Protein AF-A0A9X9F3U2-F1 (afdb_monomer)

Radius of gyration: 20.41 Å; Cα contacts (8 Å, |Δi|>4): 168; chains: 1; bounding box: 50×37×58 Å

Nearest PDB structures (foldseek):
  7c7l-assembly1_B  TM=6.889E-01  e=4.128E-02  uncultured archaeon
  6ltu-assembly1_A  TM=8.705E-01  e=3.151E-01  unidentified
  6ltr-assembly1_A  TM=8.266E-01  e=4.889E-01  unidentified
  6lfb-assembly1_A  TM=4.870E-01  e=1.827E+00  Escherichia coli
  2c2g-assembly1_A  TM=3.666E-01  e=7.214E+00  Arabidopsis thaliana

Mean predicted aligned error: 7.71 Å

Foldseek 3Di:
DDDQDDPPLLVDDPVVLLVSLLVSLVVVLVVCVVVVPQADEEEPDDDDPPPPDDPVVPSVDPPVSVVSSVVSNVVSCVVVNHHYHYDHLQCLLVLLVQPPCVVPVHDSVVSSSVSRVCVSVVHASFDDPVVLVCCVPPQLVVLVVVLVPDDPVCVVVSVVSVVLNVCSVPDDRGHDSSVSVCQVQQWDADPNDTDGDD

Structure (mmCIF, N/CA/C/O backbone):
data_AF-A0A9X9F3U2-F1
#
_entry.id   AF-A0A9X9F3U2-F1
#
loop_
_atom_site.group_PDB
_atom_site.id
_atom_site.type_symbol
_atom_site.label_atom_id
_atom_site.label_alt_id
_atom_site.label_comp_id
_atom_site.label_asym_id
_atom_site.label_entity_id
_atom_site.label_seq_id
_atom_site.pdbx_PDB_ins_code
_atom_site.Cartn_x
_atom_site.Cartn_y
_atom_site.Cartn_z
_atom_site.occupancy
_atom_site.B_iso_or_equiv
_atom_site.auth_seq_id
_atom_site.auth_comp_id
_atom_site.auth_asym_id
_atom_site.auth_atom_id
_atom_site.pdbx_PDB_model_num
ATOM 1 N N . SER A 1 1 ? 4.539 -12.844 -10.261 1.00 83.88 1 SER A N 1
ATOM 2 C CA . SER A 1 1 ? 4.923 -11.429 -10.047 1.00 83.88 1 SER A CA 1
ATOM 3 C C . SER A 1 1 ? 6.433 -11.297 -10.215 1.00 83.88 1 SER A C 1
ATOM 5 O O . SER A 1 1 ? 7.128 -12.303 -10.130 1.00 83.88 1 SER A O 1
ATOM 7 N N . LYS A 1 2 ? 6.962 -10.095 -10.474 1.00 91.31 2 LYS A N 1
ATOM 8 C CA . LYS A 1 2 ? 8.409 -9.816 -10.455 1.00 91.31 2 LYS A CA 1
ATOM 9 C C . LYS A 1 2 ? 8.677 -8.679 -9.476 1.00 91.31 2 LYS A C 1
ATOM 11 O O . LYS A 1 2 ?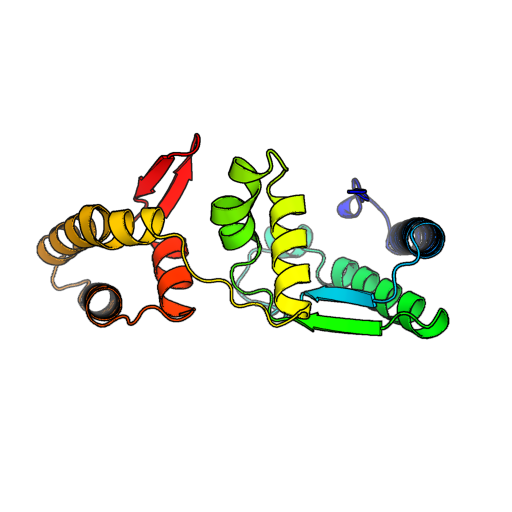 8.008 -7.651 -9.538 1.00 91.31 2 LYS A O 1
ATOM 16 N N . ILE A 1 3 ? 9.641 -8.874 -8.578 1.00 92.31 3 ILE A N 1
ATOM 17 C CA . ILE A 1 3 ? 10.066 -7.863 -7.604 1.00 92.31 3 ILE A CA 1
ATOM 18 C C . ILE A 1 3 ? 11.417 -7.304 -8.046 1.00 92.31 3 ILE A C 1
ATOM 20 O O . ILE A 1 3 ? 12.337 -8.062 -8.355 1.00 92.31 3 ILE A O 1
ATOM 24 N N . PHE A 1 4 ? 11.525 -5.978 -8.064 1.00 91.38 4 PHE A N 1
ATOM 25 C CA . PHE A 1 4 ? 12.762 -5.260 -8.350 1.00 91.38 4 PHE A CA 1
ATOM 26 C C . PHE A 1 4 ? 13.257 -4.614 -7.059 1.00 91.38 4 PHE A C 1
ATOM 28 O O . PHE A 1 4 ? 12.589 -3.744 -6.499 1.00 91.38 4 PHE A O 1
ATOM 35 N N . TYR A 1 5 ? 14.418 -5.049 -6.577 1.00 85.50 5 TYR A N 1
ATOM 36 C CA . TYR A 1 5 ? 15.002 -4.536 -5.344 1.00 85.50 5 TYR A CA 1
ATOM 37 C C . TYR A 1 5 ? 16.004 -3.417 -5.636 1.00 85.50 5 TYR A C 1
ATOM 39 O O . TYR A 1 5 ? 16.893 -3.570 -6.472 1.00 85.50 5 TYR A O 1
ATOM 47 N N . LEU A 1 6 ? 15.905 -2.309 -4.896 1.00 81.62 6 LEU A N 1
ATOM 48 C CA . LEU A 1 6 ? 16.990 -1.334 -4.771 1.00 81.62 6 LEU A CA 1
ATOM 49 C C . LEU A 1 6 ? 17.601 -1.440 -3.378 1.00 81.62 6 LEU A C 1
ATOM 51 O O . LEU A 1 6 ? 17.071 -0.898 -2.409 1.00 81.62 6 LEU A O 1
ATOM 55 N N . HIS A 1 7 ? 18.744 -2.110 -3.286 1.00 74.62 7 HIS A N 1
ATOM 56 C CA . HIS A 1 7 ? 19.497 -2.194 -2.041 1.00 74.62 7 HIS A CA 1
ATOM 57 C C . HIS A 1 7 ? 20.397 -0.968 -1.854 1.00 74.62 7 HIS A C 1
ATOM 59 O O . HIS A 1 7 ? 21.001 -0.467 -2.802 1.00 74.62 7 HIS A O 1
ATOM 65 N N . ASN A 1 8 ? 20.519 -0.511 -0.604 1.00 69.25 8 ASN A N 1
ATOM 66 C CA . ASN A 1 8 ? 21.573 0.400 -0.145 1.00 69.25 8 ASN A CA 1
ATOM 67 C C . ASN A 1 8 ? 21.682 1.743 -0.884 1.00 69.25 8 ASN A C 1
ATOM 69 O O . ASN A 1 8 ? 22.743 2.363 -0.878 1.00 69.25 8 ASN A O 1
ATOM 73 N N . LEU A 1 9 ? 20.584 2.249 -1.457 1.00 73.12 9 LEU A N 1
ATOM 74 C CA . LEU A 1 9 ? 20.545 3.574 -2.089 1.00 73.12 9 LEU A CA 1
ATOM 75 C C . LEU A 1 9 ? 21.144 4.670 -1.198 1.00 73.12 9 LEU A C 1
ATOM 77 O O . LEU A 1 9 ? 21.841 5.549 -1.694 1.00 73.12 9 LEU A O 1
ATOM 81 N N . ASN A 1 10 ? 20.896 4.606 0.109 1.00 68.50 10 ASN A N 1
ATOM 82 C CA . ASN A 1 10 ? 21.320 5.627 1.065 1.00 68.50 10 ASN A CA 1
ATOM 83 C C . ASN A 1 10 ? 22.844 5.672 1.265 1.00 68.50 10 ASN A C 1
ATOM 85 O O . ASN A 1 10 ? 23.377 6.714 1.631 1.00 68.50 10 ASN A O 1
ATOM 89 N N . ALA A 1 11 ? 23.545 4.569 0.987 1.00 77.69 11 ALA A N 1
ATOM 90 C CA . ALA A 1 11 ? 24.996 4.473 1.122 1.00 77.69 11 ALA A CA 1
ATOM 91 C C . ALA A 1 11 ? 25.752 5.007 -0.109 1.00 77.69 11 ALA A C 1
ATOM 93 O O . ALA A 1 11 ? 26.976 5.121 -0.086 1.00 77.69 11 ALA A O 1
ATOM 94 N N . PHE A 1 12 ? 25.048 5.318 -1.203 1.00 81.12 12 PHE A N 1
ATOM 95 C CA . PHE A 1 12 ? 25.668 5.694 -2.471 1.00 81.12 12 PHE A CA 1
ATOM 96 C C . PHE A 1 12 ? 25.611 7.199 -2.749 1.00 81.12 12 PHE A C 1
ATOM 98 O O . PHE A 1 12 ? 24.652 7.898 -2.410 1.00 81.12 12 PHE A O 1
ATOM 105 N N . SER A 1 13 ? 26.634 7.692 -3.456 1.00 83.94 13 SER A N 1
ATOM 106 C CA . SER A 1 13 ? 26.680 9.068 -3.953 1.00 83.94 13 SER A CA 1
ATOM 107 C C . SER A 1 13 ? 25.511 9.367 -4.900 1.00 83.94 13 SER A C 1
ATOM 109 O O . SER A 1 13 ? 24.911 8.471 -5.498 1.00 83.94 13 SER A O 1
ATOM 111 N N . THR A 1 14 ? 25.174 10.645 -5.078 1.00 82.25 14 THR A N 1
ATOM 112 C CA . THR A 1 14 ? 24.056 11.064 -5.943 1.00 82.25 14 THR A CA 1
ATOM 113 C C . THR A 1 14 ? 24.180 10.553 -7.379 1.00 82.25 14 THR A C 1
ATOM 115 O O . THR A 1 14 ? 23.178 10.101 -7.934 1.00 82.25 14 THR A O 1
ATOM 118 N N . ASN A 1 15 ? 25.389 10.556 -7.947 1.00 85.81 15 ASN A N 1
ATOM 119 C CA . ASN A 1 15 ? 25.633 10.048 -9.299 1.00 85.81 15 ASN A CA 1
ATOM 120 C C . ASN A 1 15 ? 25.439 8.530 -9.356 1.00 85.81 15 ASN A C 1
ATOM 122 O O . ASN A 1 15 ? 24.680 8.044 -10.189 1.00 85.81 15 ASN A O 1
ATOM 126 N N . LYS A 1 16 ? 26.014 7.787 -8.399 1.00 87.62 16 LYS A N 1
ATOM 127 C CA . LYS A 1 16 ? 25.855 6.328 -8.328 1.00 87.62 16 LYS A CA 1
ATOM 128 C C . LYS A 1 16 ? 24.391 5.918 -8.134 1.00 87.62 16 LYS A C 1
ATOM 130 O O . LYS A 1 16 ? 23.927 4.993 -8.793 1.00 87.62 16 LYS A O 1
ATOM 135 N N . ARG A 1 17 ? 23.627 6.648 -7.311 1.00 87.19 17 ARG A N 1
ATOM 136 C CA . ARG A 1 17 ? 22.172 6.455 -7.172 1.00 87.19 17 ARG A CA 1
ATOM 137 C C . ARG A 1 17 ? 21.430 6.651 -8.493 1.00 87.19 17 ARG A C 1
ATOM 139 O O . ARG A 1 17 ? 20.562 5.849 -8.814 1.00 87.19 17 ARG A O 1
ATOM 146 N N . ALA A 1 18 ? 21.751 7.704 -9.246 1.00 87.94 18 ALA A N 1
ATOM 147 C CA . ALA A 1 18 ? 21.114 7.969 -10.535 1.00 87.94 18 ALA A CA 1
ATOM 148 C C . ALA A 1 18 ? 21.391 6.844 -11.545 1.00 87.94 18 ALA A C 1
ATOM 150 O O . ALA A 1 18 ? 20.461 6.392 -12.210 1.00 87.94 18 ALA A O 1
ATOM 151 N N . THR A 1 19 ? 22.627 6.340 -11.592 1.00 91.00 19 THR A N 1
ATOM 152 C CA . THR A 1 19 ? 22.999 5.188 -12.426 1.00 91.00 19 THR A CA 1
ATOM 153 C C . THR A 1 19 ? 22.206 3.937 -12.051 1.00 91.00 19 THR A C 1
ATOM 155 O O . THR A 1 19 ? 21.606 3.318 -12.926 1.00 91.00 19 THR A O 1
ATOM 158 N N . ILE A 1 20 ? 22.131 3.600 -10.758 1.00 91.06 20 ILE A N 1
ATOM 159 C CA . ILE A 1 20 ? 21.374 2.433 -10.268 1.00 91.06 20 ILE A CA 1
ATOM 160 C C . ILE A 1 20 ? 19.884 2.558 -10.612 1.00 91.06 20 ILE A C 1
ATOM 162 O O . ILE A 1 20 ? 19.273 1.600 -11.081 1.00 91.06 20 ILE A O 1
ATOM 166 N N . ILE A 1 21 ? 19.295 3.745 -10.424 1.00 91.31 21 ILE A N 1
ATOM 167 C CA . ILE A 1 21 ? 17.901 4.004 -10.812 1.00 91.31 21 ILE A CA 1
ATOM 168 C C . ILE A 1 21 ? 17.716 3.774 -12.314 1.00 91.31 21 ILE A C 1
ATOM 170 O O . ILE A 1 21 ? 16.768 3.099 -12.702 1.00 91.31 21 ILE A O 1
ATOM 174 N N . GLY A 1 22 ? 18.615 4.293 -13.155 1.00 92.81 22 GLY A N 1
ATOM 175 C CA . GLY A 1 22 ? 18.556 4.095 -14.605 1.00 92.81 22 GLY A CA 1
ATOM 176 C C . GLY A 1 22 ? 18.607 2.617 -15.002 1.00 92.81 22 GLY A C 1
ATOM 177 O O . GLY A 1 22 ? 17.785 2.170 -15.799 1.00 92.81 22 GLY A O 1
ATOM 178 N N . GLN A 1 23 ? 19.510 1.847 -14.391 1.00 93.75 23 GLN A N 1
ATOM 179 C CA . GLN A 1 23 ? 19.632 0.403 -14.618 1.00 93.75 23 GLN A CA 1
ATOM 180 C C . GLN A 1 23 ? 18.352 -0.347 -14.237 1.00 93.75 23 GLN A C 1
ATOM 182 O O . GLN A 1 23 ? 17.853 -1.149 -15.022 1.00 93.75 23 GLN A O 1
ATOM 187 N N . ILE A 1 24 ? 17.778 -0.057 -13.068 1.00 94.50 24 ILE A N 1
ATOM 188 C CA . ILE A 1 24 ? 16.539 -0.709 -12.625 1.00 94.50 24 ILE A CA 1
ATOM 189 C C . ILE A 1 24 ? 15.357 -0.316 -13.512 1.00 94.50 24 ILE A C 1
ATOM 191 O O . ILE A 1 24 ? 14.559 -1.173 -13.877 1.00 94.50 24 ILE A O 1
ATOM 195 N N . VAL A 1 25 ? 15.247 0.953 -13.907 1.00 95.69 25 VAL A N 1
ATOM 196 C CA . VAL A 1 25 ? 14.196 1.402 -14.832 1.00 95.69 25 VAL A CA 1
ATOM 197 C C . VAL A 1 25 ? 14.295 0.668 -16.169 1.00 95.69 25 VAL A C 1
ATOM 199 O O . VAL A 1 25 ? 13.265 0.298 -16.731 1.00 95.69 25 VAL A O 1
ATOM 202 N N . GLN A 1 26 ? 15.510 0.402 -16.654 1.00 95.94 26 GLN A N 1
ATOM 203 C CA . GLN A 1 26 ? 15.715 -0.394 -17.860 1.00 95.94 26 GLN A CA 1
ATOM 204 C C . GLN A 1 26 ? 15.293 -1.858 -17.665 1.00 95.94 26 GLN A C 1
ATOM 206 O O . GLN A 1 26 ? 14.604 -2.400 -18.523 1.00 95.94 26 GLN A O 1
ATOM 211 N N . GLN A 1 27 ? 15.633 -2.480 -16.531 1.00 96.50 27 GLN A N 1
ATOM 212 C CA . GLN A 1 27 ? 15.183 -3.844 -16.213 1.00 96.50 27 GLN A CA 1
ATOM 213 C C . GLN A 1 27 ? 13.654 -3.938 -16.125 1.00 96.50 27 GLN A C 1
ATOM 215 O O . GLN A 1 27 ? 13.060 -4.874 -16.655 1.00 96.50 27 GLN A O 1
ATOM 220 N N . ILE A 1 28 ? 13.015 -2.947 -15.494 1.00 96.62 28 ILE A N 1
ATOM 221 C CA . ILE A 1 28 ? 11.555 -2.844 -15.416 1.00 96.62 28 ILE A CA 1
ATOM 222 C C . ILE A 1 28 ? 10.971 -2.725 -16.823 1.00 96.62 28 ILE A C 1
ATOM 224 O O . ILE A 1 28 ? 10.074 -3.489 -17.160 1.00 96.62 28 ILE A O 1
ATOM 228 N N . LYS A 1 29 ? 11.495 -1.822 -17.663 1.00 97.06 29 LYS A N 1
ATOM 229 C CA . LYS A 1 29 ? 11.051 -1.663 -19.056 1.00 97.06 29 LYS A CA 1
ATOM 230 C C . LYS A 1 29 ? 11.081 -2.996 -19.805 1.00 97.06 29 LYS A C 1
ATOM 232 O O . LYS A 1 29 ? 10.081 -3.354 -20.417 1.00 97.06 29 LYS A O 1
ATOM 237 N N . THR A 1 30 ? 12.214 -3.698 -19.772 1.00 97.81 30 THR A N 1
ATOM 238 C CA . THR A 1 30 ? 12.383 -4.977 -20.475 1.00 97.81 30 THR A CA 1
ATOM 239 C C . THR A 1 30 ? 11.316 -5.976 -20.042 1.00 97.81 30 THR A C 1
ATOM 241 O O . THR A 1 30 ? 10.575 -6.477 -20.881 1.00 97.81 30 THR A O 1
ATOM 244 N N . TRP A 1 31 ? 11.149 -6.162 -18.731 1.00 97.75 31 TRP A N 1
ATOM 245 C CA . TRP A 1 31 ? 10.155 -7.090 -18.200 1.00 97.75 31 TRP A CA 1
ATOM 246 C C . TRP A 1 31 ? 8.717 -6.710 -18.591 1.00 97.75 31 TRP A C 1
ATOM 248 O O . TRP A 1 31 ? 7.915 -7.579 -18.919 1.00 97.75 31 TRP A O 1
ATOM 258 N N . LEU A 1 32 ? 8.378 -5.416 -18.588 1.00 96.75 32 LEU A N 1
ATOM 259 C CA . LEU A 1 32 ? 7.047 -4.944 -18.988 1.00 96.75 32 LEU A CA 1
ATOM 260 C C . LEU A 1 32 ? 6.740 -5.242 -20.460 1.00 96.75 32 LEU A C 1
ATOM 262 O O . LEU A 1 32 ? 5.623 -5.656 -20.766 1.00 96.75 32 LEU A O 1
ATOM 266 N N . LEU A 1 33 ? 7.716 -5.048 -21.353 1.00 96.81 33 LEU A N 1
ATOM 267 C CA . LEU A 1 33 ? 7.567 -5.344 -22.780 1.00 96.81 33 LEU A CA 1
ATOM 268 C C . LEU A 1 33 ? 7.419 -6.848 -23.027 1.00 96.81 33 LEU A C 1
ATOM 270 O O . LEU A 1 33 ? 6.501 -7.257 -23.728 1.00 96.81 33 LEU A O 1
ATOM 274 N N . GLU A 1 34 ? 8.262 -7.669 -22.397 1.00 97.50 34 GLU A N 1
ATOM 275 C CA . GLU A 1 34 ? 8.202 -9.137 -22.499 1.00 97.50 34 GLU A CA 1
ATOM 276 C C . GLU A 1 34 ? 6.852 -9.709 -22.042 1.00 97.50 34 GLU A C 1
ATOM 278 O O . GLU A 1 34 ? 6.409 -10.741 -22.538 1.00 97.50 34 GLU A O 1
ATOM 283 N N . ASN A 1 35 ? 6.182 -9.032 -21.106 1.00 96.94 35 ASN A N 1
ATOM 284 C CA . ASN A 1 35 ? 4.894 -9.451 -20.552 1.00 96.94 35 ASN A CA 1
ATOM 285 C C . ASN A 1 35 ? 3.695 -8.716 -21.177 1.00 96.94 35 ASN A C 1
ATOM 287 O O . ASN A 1 35 ? 2.591 -8.808 -2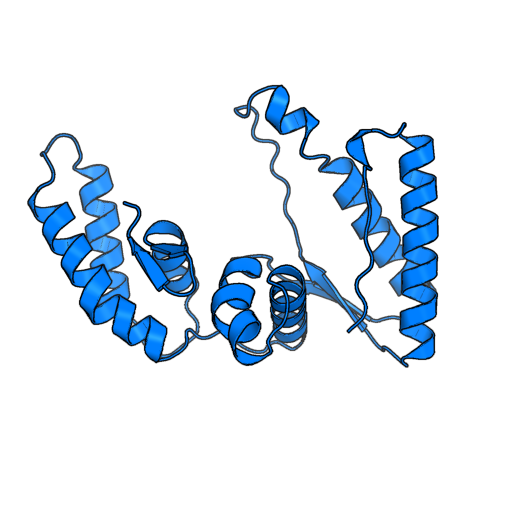0.641 1.00 96.94 35 ASN A O 1
ATOM 291 N N . ASN A 1 36 ? 3.886 -7.987 -22.284 1.00 96.19 36 ASN A N 1
ATOM 292 C CA . ASN A 1 36 ? 2.830 -7.250 -22.993 1.00 96.19 36 ASN A CA 1
ATOM 293 C C . ASN A 1 36 ? 2.009 -6.317 -22.082 1.00 96.19 36 ASN A C 1
ATOM 295 O O . ASN A 1 36 ? 0.787 -6.204 -22.201 1.00 96.19 36 ASN A O 1
ATOM 299 N N . VAL A 1 37 ? 2.668 -5.650 -21.132 1.00 95.94 37 VAL A N 1
ATOM 300 C CA . VAL A 1 37 ? 1.983 -4.752 -20.197 1.00 95.94 37 VAL A CA 1
ATOM 301 C C . VAL A 1 37 ? 1.595 -3.455 -20.908 1.00 95.94 37 VAL A C 1
ATOM 303 O O . VAL A 1 37 ? 2.454 -2.743 -21.409 1.00 95.94 37 VAL A O 1
ATOM 306 N N . GLY A 1 38 ? 0.306 -3.101 -20.908 1.00 93.31 38 GLY A N 1
ATOM 307 C CA . GLY A 1 38 ? -0.187 -1.863 -21.536 1.00 93.31 38 GLY A CA 1
ATOM 308 C C . GLY A 1 38 ? -0.150 -0.616 -20.641 1.00 93.31 38 GLY A C 1
ATOM 309 O O . GLY A 1 38 ? -0.234 0.512 -21.133 1.00 93.31 38 GLY A O 1
ATOM 310 N N . GLY A 1 39 ? -0.020 -0.779 -19.320 1.00 95.12 39 GLY A N 1
ATOM 311 C CA . GLY A 1 39 ? -0.073 0.351 -18.396 1.00 95.12 39 GLY A CA 1
ATOM 312 C C . GLY A 1 39 ? 0.541 0.102 -17.023 1.00 95.12 39 GLY A C 1
ATOM 313 O O . GLY A 1 39 ? 0.644 -1.027 -16.552 1.00 95.12 39 GLY A O 1
ATOM 314 N N . ILE A 1 40 ? 0.944 1.195 -16.378 1.00 95.94 40 ILE A N 1
ATOM 315 C CA . ILE A 1 40 ? 1.582 1.226 -15.065 1.00 95.94 40 ILE A CA 1
ATOM 316 C C . ILE A 1 40 ? 0.757 2.104 -14.129 1.00 95.94 40 ILE A C 1
ATOM 318 O O . ILE A 1 40 ? 0.401 3.238 -14.458 1.00 95.94 40 ILE A O 1
ATOM 322 N N . VAL A 1 41 ? 0.502 1.586 -12.931 1.00 96.00 41 VAL A N 1
ATOM 323 C CA . VAL A 1 41 ? -0.149 2.331 -11.854 1.00 96.00 41 VAL A CA 1
ATOM 324 C C . VAL A 1 41 ? 0.880 2.653 -10.782 1.00 96.00 41 VAL A C 1
ATOM 326 O O . VAL A 1 41 ? 1.612 1.774 -10.329 1.00 96.00 41 VAL A O 1
ATOM 329 N N . LEU A 1 42 ? 0.940 3.918 -10.384 1.00 93.38 42 LEU A N 1
ATOM 330 C CA . LEU A 1 42 ? 1.908 4.437 -9.425 1.00 93.38 42 LEU A CA 1
ATOM 331 C C . LEU A 1 42 ? 1.182 5.127 -8.270 1.00 93.38 42 LEU A C 1
ATOM 333 O O . LEU A 1 42 ? 0.120 5.719 -8.447 1.00 93.38 42 LEU A O 1
ATOM 337 N N . GLU A 1 43 ? 1.761 5.093 -7.077 1.00 89.38 43 GLU A N 1
ATOM 338 C CA . GLU A 1 43 ? 1.254 5.888 -5.960 1.00 89.38 43 GLU A CA 1
ATOM 339 C C . GLU A 1 43 ? 1.606 7.370 -6.113 1.00 89.38 43 GLU A C 1
ATOM 341 O O . GLU A 1 43 ? 2.764 7.723 -6.352 1.00 89.38 43 GLU A O 1
ATOM 346 N N . ASP A 1 44 ? 0.622 8.240 -5.884 1.00 86.50 44 ASP A N 1
ATOM 347 C CA . ASP A 1 44 ? 0.820 9.679 -5.702 1.00 86.50 44 ASP A CA 1
ATOM 348 C C . ASP A 1 44 ? 1.297 9.970 -4.272 1.00 86.50 44 ASP A C 1
ATOM 350 O O . ASP A 1 44 ? 0.548 10.434 -3.406 1.00 86.50 44 ASP A O 1
ATOM 354 N N . LEU A 1 45 ? 2.552 9.625 -3.983 1.00 76.12 45 LEU A N 1
ATOM 355 C CA . LEU A 1 45 ? 3.155 9.953 -2.696 1.00 76.12 45 LEU A CA 1
ATOM 356 C C . LEU A 1 45 ? 3.444 11.457 -2.623 1.00 76.12 45 LEU A C 1
ATOM 358 O O . LEU A 1 45 ? 4.412 11.966 -3.190 1.00 76.12 45 LEU A O 1
ATOM 362 N N . LYS A 1 46 ? 2.609 12.168 -1.860 1.00 67.31 46 LYS A N 1
ATOM 363 C CA . LYS A 1 46 ? 2.851 13.558 -1.467 1.00 67.31 46 LYS A CA 1
ATOM 364 C C . LYS A 1 46 ? 3.816 13.580 -0.289 1.00 67.31 46 LYS A C 1
ATOM 366 O O . LYS A 1 46 ? 3.432 13.329 0.850 1.00 67.31 46 LYS A O 1
ATOM 371 N N . PHE A 1 47 ? 5.080 13.870 -0.565 1.00 57.44 47 PHE A N 1
ATOM 372 C CA . PHE A 1 47 ? 6.085 14.047 0.477 1.00 57.44 47 PHE A CA 1
ATOM 373 C C . PHE A 1 47 ? 5.978 15.465 1.043 1.00 57.44 47 PHE A C 1
ATOM 375 O O . PHE A 1 47 ? 6.366 16.426 0.381 1.00 57.44 47 PHE A O 1
ATOM 382 N N . GLN A 1 48 ? 5.408 15.607 2.241 1.00 48.78 48 GLN A N 1
ATOM 383 C CA . GLN A 1 48 ? 5.489 16.857 2.995 1.00 48.78 48 GLN A CA 1
ATOM 384 C C . GLN A 1 48 ? 6.855 16.932 3.686 1.00 48.78 48 GLN A C 1
ATOM 386 O O . GLN A 1 48 ? 7.263 15.994 4.371 1.00 48.78 48 GLN A O 1
ATOM 391 N N . GLN A 1 49 ? 7.558 18.054 3.522 1.00 45.12 49 GLN A N 1
ATOM 392 C CA . GLN A 1 49 ? 8.645 18.430 4.422 1.00 45.12 49 GLN A CA 1
ATOM 393 C C . GLN A 1 49 ? 8.016 18.804 5.765 1.00 45.12 49 GLN A C 1
ATOM 395 O O . GLN A 1 49 ? 7.542 19.920 5.951 1.00 45.12 49 GLN A O 1
ATOM 400 N N . SER A 1 50 ? 7.962 17.864 6.704 1.00 46.12 50 SER A N 1
ATOM 401 C CA . SER A 1 50 ? 7.757 18.222 8.102 1.00 46.12 50 SER A CA 1
ATOM 402 C C . SER A 1 50 ? 9.050 18.857 8.604 1.00 46.12 50 SER A C 1
ATOM 404 O O . SER A 1 50 ? 10.067 18.177 8.738 1.00 46.12 50 SER A O 1
ATOM 406 N N . HIS A 1 51 ? 9.019 20.160 8.876 1.00 47.12 51 HIS A N 1
ATOM 407 C CA . HIS A 1 51 ? 10.132 20.861 9.522 1.00 47.12 51 HIS A CA 1
ATOM 408 C C . HIS A 1 51 ? 10.408 20.347 10.956 1.00 47.12 51 HIS A C 1
ATOM 410 O O . HIS A 1 51 ? 11.481 20.614 11.484 1.00 47.12 51 HIS A O 1
ATOM 416 N N . ASP A 1 52 ? 9.497 19.538 11.519 1.00 46.53 52 ASP A N 1
ATOM 417 C CA . ASP A 1 52 ? 9.521 18.990 12.888 1.00 46.53 52 ASP A CA 1
ATOM 418 C C . ASP A 1 52 ? 10.059 17.554 13.033 1.00 46.53 52 ASP A C 1
ATOM 420 O O . ASP A 1 52 ? 9.930 16.941 14.090 1.00 46.53 52 ASP A O 1
ATOM 424 N N . THR A 1 53 ? 10.655 16.963 11.997 1.00 44.31 53 THR A N 1
ATOM 425 C CA . THR A 1 53 ? 11.270 15.630 12.138 1.00 44.31 53 THR A CA 1
ATOM 426 C C . THR A 1 53 ? 12.776 15.729 12.334 1.00 44.31 53 THR A C 1
ATOM 428 O O . THR A 1 53 ? 13.461 16.349 11.520 1.00 44.31 53 THR A O 1
ATOM 431 N N . ASP A 1 54 ? 13.280 15.064 13.380 1.00 50.16 54 ASP A N 1
ATOM 432 C CA . ASP A 1 54 ? 14.697 14.939 13.733 1.00 50.16 54 ASP A CA 1
ATOM 433 C C . ASP A 1 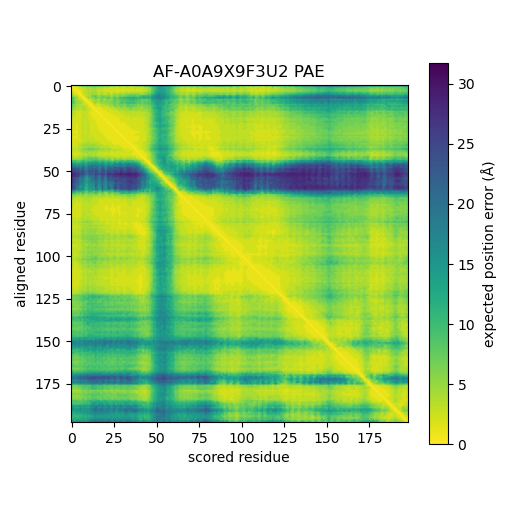54 ? 15.619 14.801 12.512 1.00 50.16 54 ASP A C 1
ATOM 435 O O . ASP A 1 54 ? 15.326 14.062 11.563 1.00 50.16 54 ASP A O 1
ATOM 439 N N . LYS A 1 55 ? 16.800 15.440 12.566 1.00 51.78 55 LYS A N 1
ATOM 440 C CA . LYS A 1 55 ? 17.860 15.385 11.530 1.00 51.78 55 LYS A CA 1
ATOM 441 C C . LYS A 1 55 ? 18.172 13.958 11.037 1.00 51.78 55 LYS A C 1
ATOM 443 O O . LYS A 1 55 ? 18.629 13.789 9.907 1.00 51.78 55 LYS A O 1
ATOM 448 N N . TYR A 1 56 ? 17.913 12.938 11.858 1.00 45.81 56 TYR A N 1
ATOM 449 C CA . TYR A 1 56 ? 18.077 11.518 11.539 1.00 45.81 56 TYR A CA 1
ATOM 450 C C . TYR A 1 56 ? 16.992 10.972 10.585 1.00 45.81 56 TYR A C 1
ATOM 452 O O . TYR A 1 56 ? 17.301 10.244 9.640 1.00 45.81 56 TYR A O 1
ATOM 460 N N . SER A 1 57 ? 15.733 11.384 10.757 1.00 44.31 57 SER A N 1
ATOM 461 C CA . SER A 1 57 ? 14.600 10.966 9.915 1.00 44.31 57 SER A CA 1
ATOM 462 C C . SER A 1 57 ? 14.701 11.549 8.496 1.00 44.31 57 SER A C 1
ATOM 464 O O . SER A 1 57 ? 14.513 10.839 7.504 1.00 44.31 57 SER A O 1
ATOM 466 N N . ASN A 1 58 ? 15.159 12.802 8.378 1.00 46.69 58 ASN A N 1
ATOM 467 C CA . ASN A 1 58 ? 15.449 13.445 7.087 1.00 46.69 58 ASN A CA 1
ATOM 468 C C . ASN A 1 58 ? 16.616 12.794 6.319 1.00 46.69 58 ASN A C 1
ATOM 470 O O . ASN A 1 58 ? 16.663 12.864 5.089 1.00 46.69 58 ASN A O 1
ATOM 474 N N . ARG A 1 59 ? 17.555 12.140 7.018 1.00 48.75 59 ARG A N 1
ATOM 475 C CA . ARG A 1 59 ? 18.678 11.420 6.391 1.00 48.75 59 ARG A CA 1
ATOM 476 C C . ARG A 1 59 ? 18.263 10.062 5.824 1.00 48.75 59 ARG A C 1
ATOM 478 O O . ARG A 1 59 ? 18.781 9.676 4.780 1.00 48.75 59 ARG A O 1
ATOM 485 N N . ASN A 1 60 ? 17.313 9.380 6.467 1.00 47.50 60 ASN A N 1
ATOM 486 C CA . ASN A 1 60 ? 16.886 8.028 6.088 1.00 47.50 60 ASN A CA 1
ATOM 487 C C . ASN A 1 60 ? 15.741 7.996 5.066 1.00 47.50 60 ASN A C 1
ATOM 489 O O . ASN A 1 60 ? 15.594 7.000 4.354 1.00 47.50 60 ASN A O 1
ATOM 493 N N . PHE A 1 61 ? 14.972 9.080 4.931 1.00 51.34 61 PHE A N 1
ATOM 494 C CA . PHE A 1 61 ? 13.891 9.185 3.954 1.00 51.34 61 PHE A CA 1
ATOM 495 C C . PHE A 1 61 ? 14.308 10.076 2.778 1.00 51.34 61 PHE A C 1
ATOM 497 O O . PHE A 1 61 ? 14.059 11.281 2.747 1.00 51.34 61 PHE A O 1
ATOM 504 N N . HIS A 1 62 ? 14.970 9.500 1.773 1.00 60.25 62 HIS A N 1
ATOM 505 C CA . HIS A 1 62 ? 15.338 10.235 0.563 1.00 60.25 62 HIS A CA 1
ATOM 506 C C . HIS A 1 62 ? 14.118 10.480 -0.339 1.00 60.25 62 HIS A C 1
ATOM 508 O O . HIS A 1 62 ? 13.988 9.884 -1.411 1.00 60.25 62 HIS A O 1
ATOM 514 N N . GLN A 1 63 ? 13.257 11.415 0.067 1.00 62.09 63 GLN A N 1
ATOM 515 C CA . GLN A 1 63 ? 12.128 11.930 -0.721 1.00 62.09 63 GLN A CA 1
ATOM 516 C C . GLN A 1 63 ? 12.570 12.277 -2.154 1.00 62.09 63 GLN A C 1
ATOM 518 O O . GLN A 1 63 ? 11.889 11.978 -3.133 1.00 62.09 63 GLN A O 1
ATOM 523 N N . PHE A 1 64 ? 13.780 12.827 -2.285 1.00 68.00 64 PHE A N 1
ATOM 524 C CA . PHE A 1 64 ? 14.408 13.138 -3.565 1.00 68.00 64 PHE A CA 1
ATOM 525 C C . PHE A 1 64 ? 14.717 11.903 -4.425 1.00 68.00 64 PHE A C 1
ATOM 527 O O . PHE A 1 64 ? 14.485 11.926 -5.632 1.00 68.00 64 PHE A O 1
ATOM 534 N N . THR A 1 65 ? 15.222 10.820 -3.831 1.00 75.50 65 THR A N 1
ATOM 535 C CA . THR A 1 65 ? 15.564 9.583 -4.553 1.00 75.50 65 THR A CA 1
ATOM 536 C C . THR A 1 65 ? 14.305 8.862 -5.019 1.00 75.50 65 THR A C 1
ATOM 538 O O . THR A 1 65 ? 14.244 8.450 -6.176 1.00 75.50 65 THR A O 1
ATOM 541 N N . TYR A 1 66 ? 13.270 8.788 -4.175 1.00 77.81 66 TYR A N 1
ATOM 542 C CA . TYR A 1 66 ? 11.979 8.231 -4.582 1.00 77.81 66 TYR A CA 1
ATOM 543 C C . TYR A 1 66 ? 11.345 9.060 -5.704 1.00 77.81 66 TYR A C 1
ATOM 545 O O . TYR A 1 66 ? 10.960 8.513 -6.733 1.00 77.81 66 TYR A O 1
ATOM 553 N N . LYS A 1 67 ? 11.314 10.393 -5.566 1.00 82.62 67 LYS A N 1
ATO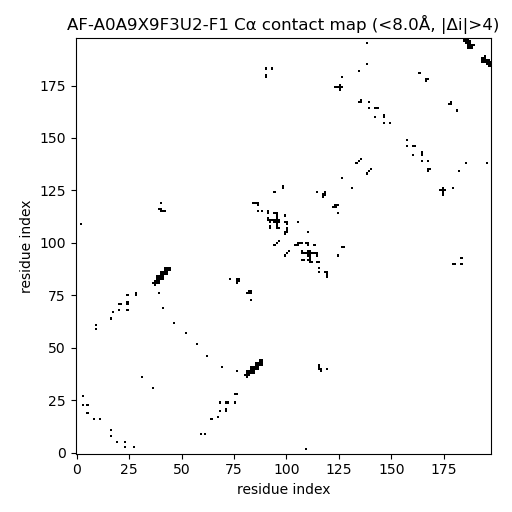M 554 C CA . LYS A 1 67 ? 10.808 11.290 -6.616 1.00 82.62 67 LYS A CA 1
ATOM 555 C C . LYS A 1 67 ? 11.583 11.124 -7.926 1.00 82.62 67 LYS A C 1
ATOM 557 O O . LYS A 1 67 ? 10.981 11.095 -8.994 1.00 82.62 67 LYS A O 1
ATOM 562 N N . LYS A 1 68 ? 12.910 10.972 -7.863 1.00 85.44 68 LYS A N 1
ATOM 563 C CA . LYS A 1 68 ? 13.747 10.676 -9.037 1.00 85.44 68 LYS A CA 1
ATOM 564 C C . LYS A 1 68 ? 13.392 9.342 -9.683 1.00 85.44 68 LYS A C 1
ATOM 566 O O . LYS A 1 68 ? 13.285 9.293 -10.906 1.00 85.44 68 LYS A O 1
ATOM 571 N N . MET A 1 69 ? 13.205 8.289 -8.892 1.00 87.81 69 MET A N 1
ATOM 572 C CA . MET A 1 69 ? 12.791 6.977 -9.391 1.00 87.81 69 MET A CA 1
ATOM 573 C C . MET A 1 69 ? 11.419 7.058 -10.063 1.00 87.81 69 MET A C 1
ATOM 575 O O . MET A 1 69 ? 11.288 6.653 -11.214 1.00 87.81 69 MET A O 1
ATOM 579 N N . LEU A 1 70 ? 10.438 7.670 -9.397 1.00 89.56 70 LEU A N 1
ATOM 580 C CA . LEU A 1 70 ? 9.088 7.861 -9.922 1.00 89.56 70 LEU A CA 1
ATOM 581 C C . LEU A 1 70 ? 9.101 8.644 -11.242 1.00 89.56 70 LEU A C 1
ATOM 583 O O . LEU A 1 70 ? 8.546 8.192 -12.237 1.00 89.56 70 LEU A O 1
ATOM 587 N N . ASN A 1 71 ? 9.813 9.771 -11.289 1.00 91.38 71 ASN A N 1
ATOM 588 C CA . ASN A 1 71 ? 9.963 10.564 -12.509 1.00 91.38 71 ASN A CA 1
ATOM 589 C C . ASN A 1 71 ? 10.654 9.779 -13.631 1.00 91.38 71 ASN A C 1
ATOM 591 O O . ASN A 1 71 ? 10.299 9.935 -14.797 1.00 91.38 71 ASN A O 1
ATOM 595 N N . SER A 1 72 ? 11.648 8.953 -13.297 1.00 93.69 72 SER A N 1
ATOM 596 C CA . SER A 1 72 ? 12.356 8.126 -14.280 1.00 93.69 72 SER A CA 1
ATOM 597 C C . SER A 1 72 ? 11.447 7.040 -14.850 1.00 93.69 72 SER A C 1
ATOM 599 O O . SER A 1 72 ? 11.458 6.833 -16.061 1.00 93.69 72 SER A O 1
ATOM 601 N N . LEU A 1 73 ? 10.616 6.418 -14.005 1.00 94.62 73 LEU A N 1
ATOM 602 C CA . LEU A 1 73 ? 9.588 5.468 -14.423 1.00 94.62 73 LEU A CA 1
ATOM 603 C C . LEU A 1 73 ? 8.560 6.138 -15.329 1.00 94.62 73 LEU A C 1
ATOM 605 O O . LEU A 1 73 ? 8.395 5.679 -16.446 1.00 94.62 73 LEU A O 1
ATOM 609 N N . ILE A 1 74 ? 7.962 7.262 -14.922 1.00 94.62 74 ILE A N 1
ATOM 610 C CA . ILE A 1 74 ? 6.973 7.991 -15.739 1.00 94.62 74 ILE A CA 1
ATOM 611 C C . ILE A 1 74 ? 7.561 8.361 -17.107 1.00 94.62 74 ILE A C 1
ATOM 613 O O . ILE A 1 74 ? 6.950 8.109 -18.141 1.00 94.62 74 ILE A O 1
ATOM 617 N N . ARG A 1 75 ? 8.776 8.922 -17.141 1.00 96.00 75 ARG A N 1
ATOM 618 C CA . ARG A 1 75 ? 9.446 9.279 -18.401 1.00 96.00 75 ARG A CA 1
ATOM 619 C C . ARG A 1 75 ? 9.717 8.059 -19.277 1.00 96.00 75 ARG A C 1
ATOM 621 O O . ARG A 1 75 ? 9.568 8.145 -20.491 1.00 96.00 75 ARG A O 1
ATOM 628 N N . MET A 1 76 ? 10.153 6.949 -18.681 1.00 96.94 76 MET A N 1
ATOM 629 C CA . MET A 1 76 ? 10.336 5.689 -19.397 1.00 96.94 76 MET A CA 1
ATOM 630 C C . MET A 1 76 ? 8.998 5.194 -19.949 1.00 96.94 76 MET A C 1
ATOM 632 O O . MET A 1 76 ? 8.929 4.895 -21.136 1.00 96.94 76 MET A O 1
ATOM 636 N N . SER A 1 77 ? 7.939 5.198 -19.143 1.00 96.44 77 SER A N 1
ATOM 637 C CA . SER A 1 77 ? 6.606 4.757 -19.538 1.00 96.44 77 SER A CA 1
ATOM 638 C C . SER A 1 77 ? 6.095 5.507 -20.764 1.00 96.44 77 SER A C 1
ATOM 640 O O . SER A 1 77 ? 5.801 4.895 -21.787 1.00 96.44 77 SER A O 1
ATOM 642 N N . LEU A 1 78 ? 6.089 6.842 -20.688 1.00 95.38 78 LEU A N 1
ATOM 643 C CA . LEU A 1 78 ? 5.579 7.707 -21.753 1.00 95.38 78 LEU A CA 1
ATOM 644 C C . LEU A 1 78 ? 6.369 7.546 -23.058 1.00 95.38 78 LEU A C 1
ATOM 646 O O . LEU A 1 78 ? 5.777 7.488 -24.129 1.00 95.38 78 LEU A O 1
ATOM 650 N N . ARG A 1 79 ? 7.702 7.409 -22.985 1.00 96.69 79 ARG A N 1
ATOM 651 C CA . ARG A 1 79 ? 8.545 7.199 -24.177 1.00 96.69 79 ARG A CA 1
ATOM 652 C C . ARG A 1 79 ? 8.323 5.860 -24.878 1.00 96.69 79 ARG A C 1
ATOM 654 O O . ARG A 1 79 ? 8.737 5.720 -26.020 1.00 96.69 79 ARG A O 1
ATOM 661 N N . ASN A 1 80 ? 7.756 4.872 -24.190 1.00 96.75 80 ASN A N 1
ATOM 662 C CA . ASN A 1 80 ? 7.557 3.525 -24.727 1.00 96.75 80 ASN A CA 1
ATOM 663 C C . ASN A 1 80 ? 6.063 3.186 -24.886 1.00 96.75 80 ASN A C 1
ATOM 665 O O . ASN A 1 80 ? 5.725 2.019 -25.033 1.00 96.75 80 ASN A O 1
ATOM 669 N N . GLY A 1 81 ? 5.174 4.187 -24.847 1.00 95.75 81 GLY A N 1
ATOM 670 C CA . GLY A 1 81 ? 3.742 4.009 -25.115 1.00 95.75 81 GLY A CA 1
ATOM 671 C C . GLY A 1 81 ? 2.935 3.378 -23.977 1.00 95.75 81 GLY A C 1
ATOM 672 O O . GLY A 1 81 ? 1.769 3.048 -24.172 1.00 95.75 81 GLY A O 1
ATOM 673 N N . PHE A 1 82 ? 3.512 3.224 -22.782 1.00 97.44 82 PHE A N 1
ATOM 674 C CA . PHE A 1 82 ? 2.774 2.705 -21.633 1.00 97.44 82 PHE A CA 1
ATOM 675 C C . PHE A 1 82 ? 1.815 3.764 -21.083 1.00 97.44 82 PHE A C 1
ATOM 677 O O . PHE A 1 82 ? 2.220 4.898 -20.807 1.00 97.44 82 PHE A O 1
ATOM 684 N N . SER A 1 83 ? 0.570 3.371 -20.816 1.00 96.31 83 SER A N 1
ATOM 685 C CA . SER A 1 83 ? -0.367 4.210 -20.064 1.00 96.31 83 SER A CA 1
ATOM 686 C C . SER A 1 83 ? 0.117 4.381 -18.625 1.00 96.31 83 SER A C 1
ATOM 688 O O . SER A 1 83 ? 0.554 3.418 -17.997 1.00 96.31 83 SER A O 1
ATOM 690 N N . VAL A 1 84 ? 0.023 5.586 -18.066 1.00 95.56 84 VAL A N 1
ATOM 691 C CA . VAL A 1 84 ? 0.430 5.854 -16.679 1.00 95.56 84 VAL A CA 1
ATOM 692 C C . VAL A 1 84 ? -0.736 6.447 -15.911 1.00 95.56 84 VAL A C 1
ATOM 694 O O . VAL A 1 84 ? -1.287 7.468 -16.314 1.00 95.56 84 VAL A O 1
ATOM 697 N N . LYS A 1 85 ? -1.077 5.838 -14.774 1.00 94.94 85 LYS A N 1
ATOM 698 C CA . LYS A 1 85 ? -2.082 6.361 -13.844 1.00 94.94 85 LYS A CA 1
ATOM 699 C C . LYS A 1 85 ? -1.480 6.497 -12.457 1.00 94.94 85 LYS A C 1
ATOM 701 O O . LYS A 1 85 ? -0.859 5.565 -11.949 1.00 94.94 85 LYS A O 1
ATOM 706 N N . THR A 1 86 ? -1.682 7.647 -11.830 1.00 92.69 86 THR A N 1
ATOM 707 C CA . THR A 1 86 ? -1.351 7.835 -10.418 1.00 92.69 86 THR A CA 1
ATOM 708 C C . THR A 1 86 ? -2.596 7.642 -9.563 1.00 92.69 86 THR A C 1
ATOM 710 O O . THR A 1 86 ? -3.706 7.994 -9.962 1.00 92.69 86 THR A O 1
ATOM 713 N N . VAL A 1 87 ? -2.430 7.047 -8.385 1.00 93.00 87 VAL A N 1
ATOM 714 C CA . VAL A 1 87 ? -3.530 6.802 -7.449 1.00 93.00 87 VAL A CA 1
ATOM 715 C C . VAL A 1 87 ? -3.184 7.289 -6.055 1.00 93.00 87 VAL A C 1
ATOM 717 O O . VAL A 1 87 ? -2.026 7.281 -5.646 1.0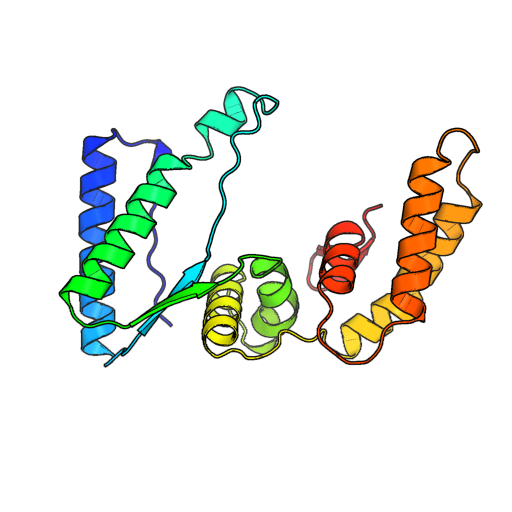0 93.00 87 VAL A O 1
ATOM 720 N N . ASN A 1 88 ? -4.208 7.673 -5.294 1.00 88.94 88 ASN A N 1
ATOM 721 C CA . ASN A 1 88 ? -4.050 8.019 -3.886 1.00 88.94 88 ASN A CA 1
ATOM 722 C C . ASN A 1 88 ? -3.355 6.854 -3.142 1.00 88.94 88 ASN A C 1
ATOM 724 O O . ASN A 1 88 ? -3.854 5.736 -3.246 1.00 88.94 88 ASN A O 1
ATOM 728 N N . PRO A 1 89 ? -2.265 7.075 -2.385 1.00 88.88 89 PRO A N 1
ATOM 729 C CA . PRO A 1 89 ? -1.541 6.038 -1.635 1.00 88.88 89 PRO A CA 1
ATOM 730 C C . PRO A 1 89 ? -2.229 5.611 -0.332 1.00 88.88 89 PRO A C 1
ATOM 732 O O . PRO A 1 89 ? -1.745 4.727 0.374 1.00 88.88 89 PRO A O 1
ATOM 735 N N . ALA A 1 90 ? -3.348 6.239 0.040 1.00 88.38 90 ALA A N 1
ATOM 736 C CA . ALA A 1 90 ? -3.994 6.019 1.327 1.00 88.38 90 ALA A CA 1
ATOM 737 C C . ALA A 1 90 ? -4.198 4.522 1.621 1.00 88.38 90 ALA A C 1
ATOM 739 O O . ALA A 1 90 ? -4.882 3.796 0.886 1.00 88.38 90 ALA A O 1
ATOM 740 N N . TYR A 1 91 ? -3.576 4.085 2.719 1.00 88.88 91 TYR A N 1
ATOM 741 C CA . TYR A 1 91 ? -3.697 2.758 3.322 1.00 88.88 91 TYR A CA 1
ATOM 742 C C . TYR A 1 91 ? -3.377 1.566 2.406 1.00 88.88 91 TYR A C 1
ATOM 744 O O . TYR A 1 91 ? -3.766 0.455 2.744 1.00 88.88 91 TYR A O 1
ATOM 752 N N . THR A 1 92 ? -2.685 1.733 1.277 1.00 90.88 92 THR A N 1
ATOM 753 C CA . THR A 1 92 ? -2.371 0.631 0.337 1.00 90.88 92 THR A CA 1
ATOM 754 C C . THR A 1 92 ? -1.644 -0.535 1.002 1.00 90.88 92 THR A C 1
ATOM 756 O O . THR A 1 92 ? -2.020 -1.684 0.790 1.00 90.88 92 THR A O 1
ATOM 759 N N . SER A 1 93 ? -0.679 -0.257 1.880 1.00 88.31 93 SER A N 1
ATOM 760 C CA . SER A 1 93 ? 0.040 -1.273 2.659 1.00 88.31 93 SER A CA 1
ATOM 761 C C . SER A 1 93 ? -0.853 -2.001 3.666 1.00 88.31 93 SER A C 1
ATOM 763 O O . SER A 1 93 ? -0.772 -3.221 3.802 1.00 88.31 93 SER A O 1
ATOM 765 N N . VAL A 1 94 ? -1.745 -1.273 4.344 1.00 89.06 94 VAL A N 1
ATOM 766 C CA . VAL A 1 94 ? -2.709 -1.840 5.301 1.00 89.06 94 VAL A CA 1
ATOM 767 C C . VAL A 1 94 ? -3.724 -2.707 4.562 1.00 89.06 94 VAL A C 1
ATOM 769 O O . VAL A 1 94 ? -3.939 -3.854 4.934 1.00 89.06 94 VAL A O 1
ATOM 772 N N . ILE A 1 95 ? -4.302 -2.187 3.481 1.00 90.81 95 ILE A N 1
ATOM 773 C CA . ILE A 1 95 ? -5.250 -2.890 2.613 1.00 90.81 95 ILE A CA 1
ATOM 774 C C . ILE A 1 95 ? -4.602 -4.159 2.059 1.00 90.81 95 ILE A C 1
ATOM 776 O O . ILE A 1 95 ? -5.168 -5.239 2.205 1.00 90.81 95 ILE A O 1
ATOM 780 N N . GLY A 1 96 ? -3.394 -4.043 1.502 1.00 92.19 96 GLY A N 1
ATOM 781 C CA . GLY A 1 96 ? -2.606 -5.165 1.003 1.00 92.19 96 GLY A CA 1
ATOM 782 C C . GLY A 1 96 ? -2.408 -6.243 2.061 1.00 92.19 96 GLY A C 1
ATOM 783 O O . GLY A 1 96 ? -2.793 -7.397 1.862 1.00 92.19 96 GLY A O 1
ATOM 784 N N . LYS A 1 97 ? -1.877 -5.861 3.227 1.00 88.19 97 LYS A N 1
ATOM 785 C CA . LYS A 1 97 ? -1.633 -6.786 4.340 1.00 88.19 97 LYS A CA 1
ATOM 786 C C . LYS A 1 97 ? -2.908 -7.493 4.801 1.00 88.19 97 LYS A C 1
ATOM 788 O O . LYS A 1 97 ? -2.867 -8.694 5.044 1.00 88.19 97 LYS A O 1
ATOM 793 N N . LEU A 1 98 ? -4.018 -6.765 4.935 1.00 87.50 98 LEU A N 1
ATOM 794 C CA . LEU A 1 98 ? -5.256 -7.311 5.493 1.00 87.50 98 LEU A CA 1
ATOM 795 C C . LEU A 1 98 ? -6.069 -8.141 4.504 1.00 87.50 98 LEU A C 1
ATOM 797 O O . LEU A 1 98 ? -6.710 -9.097 4.921 1.00 87.50 98 LEU A O 1
ATOM 801 N N . LYS A 1 99 ? -6.087 -7.765 3.224 1.00 88.62 99 LYS A N 1
ATOM 802 C CA . LYS A 1 99 ? -6.956 -8.407 2.229 1.00 88.62 99 LYS A CA 1
ATOM 803 C C . LYS A 1 99 ? -6.250 -9.463 1.394 1.00 88.62 99 LYS A C 1
ATOM 805 O O . LYS A 1 99 ? -6.880 -10.438 1.006 1.00 88.62 99 LYS A O 1
ATOM 810 N N . TYR A 1 100 ? -4.983 -9.235 1.059 1.00 92.19 100 TYR A N 1
ATOM 811 C CA . TYR A 1 100 ? -4.346 -9.938 -0.056 1.00 92.19 100 TYR A CA 1
ATOM 812 C C . TYR A 1 100 ? -3.127 -10.750 0.377 1.00 92.19 100 TYR A C 1
ATOM 814 O O . TYR A 1 100 ? -2.937 -11.850 -0.124 1.00 92.19 100 TYR A O 1
ATOM 822 N N . SER A 1 101 ? -2.334 -10.264 1.338 1.00 91.06 101 SER A N 1
ATOM 823 C CA . SER A 1 101 ? -1.093 -10.941 1.749 1.00 91.06 101 SER A CA 1
ATOM 824 C C . SER A 1 101 ? -1.338 -12.369 2.252 1.00 91.06 101 SER A C 1
ATOM 826 O O . SER A 1 101 ? -0.728 -13.299 1.734 1.00 91.06 101 SER A O 1
ATOM 828 N N . LYS A 1 102 ? -2.275 -12.568 3.192 1.00 86.25 102 LYS A N 1
ATOM 829 C CA . LYS A 1 102 ? -2.610 -13.909 3.705 1.00 86.25 102 LYS A CA 1
ATOM 830 C C . LYS A 1 102 ? -3.301 -14.767 2.645 1.00 86.25 102 LYS A C 1
ATOM 832 O O . LYS A 1 102 ? -2.888 -15.896 2.419 1.00 86.25 102 LYS A O 1
ATOM 837 N N . ASN A 1 103 ? -4.325 -14.221 1.993 1.00 87.81 103 ASN A N 1
ATOM 838 C CA . ASN A 1 103 ? -5.163 -14.965 1.050 1.00 87.81 103 ASN A CA 1
ATOM 839 C C . ASN A 1 103 ? -4.395 -15.434 -0.192 1.00 87.81 103 ASN A C 1
ATOM 841 O O . ASN A 1 103 ? -4.717 -16.486 -0.730 1.00 87.81 103 ASN A O 1
ATOM 845 N N . PHE A 1 104 ? -3.391 -14.675 -0.638 1.00 90.62 104 PHE A N 1
ATOM 846 C CA . PHE A 1 104 ? -2.561 -15.037 -1.789 1.00 90.62 104 PHE A CA 1
ATOM 847 C C . PHE A 1 104 ? -1.182 -15.585 -1.407 1.00 90.62 104 PHE A C 1
ATOM 849 O O . PHE A 1 104 ? -0.414 -15.930 -2.297 1.00 90.62 104 PHE A O 1
ATOM 856 N N . GLY A 1 105 ? -0.839 -15.652 -0.116 1.00 91.00 105 GLY A N 1
ATOM 857 C CA . GLY A 1 105 ? 0.483 -16.103 0.332 1.00 91.00 105 GLY A CA 1
ATOM 858 C C . GLY A 1 105 ? 1.644 -15.215 -0.140 1.00 91.00 105 GLY A C 1
ATOM 859 O O . GLY A 1 105 ? 2.758 -15.703 -0.299 1.00 91.00 105 GLY A O 1
ATOM 860 N N . ILE A 1 106 ? 1.394 -13.925 -0.384 1.00 92.94 106 ILE A N 1
ATOM 861 C CA . ILE A 1 106 ? 2.380 -12.972 -0.923 1.00 92.94 106 ILE A CA 1
ATOM 862 C C . ILE A 1 106 ? 2.878 -11.996 0.144 1.00 92.94 106 ILE A C 1
ATOM 864 O O . ILE A 1 106 ? 2.212 -11.748 1.159 1.00 92.94 106 ILE A O 1
ATOM 868 N N . SER A 1 107 ? 4.036 -11.381 -0.102 1.00 91.62 107 SER A N 1
ATOM 869 C CA . SER A 1 107 ? 4.597 -10.378 0.806 1.00 91.62 107 SER A CA 1
ATOM 870 C C . SER A 1 107 ? 3.688 -9.149 0.946 1.00 91.62 107 SER A C 1
ATOM 872 O O . SER A 1 107 ? 2.877 -8.832 0.074 1.00 91.62 107 SER A O 1
ATOM 874 N N . VAL A 1 108 ? 3.844 -8.392 2.039 1.00 88.94 108 VAL A N 1
ATOM 875 C CA . VAL A 1 108 ? 3.074 -7.151 2.255 1.00 88.94 108 VAL A CA 1
ATOM 876 C C . VAL A 1 108 ? 3.333 -6.123 1.148 1.00 88.94 108 VAL A C 1
ATOM 878 O O . VAL A 1 108 ? 2.420 -5.390 0.773 1.00 88.94 108 VAL A O 1
ATOM 881 N N . HIS A 1 109 ? 4.550 -6.083 0.597 1.00 91.38 109 HIS A N 1
ATOM 882 C CA . HIS A 1 109 ? 4.907 -5.175 -0.495 1.00 91.38 109 HIS A CA 1
ATOM 883 C C . HIS A 1 109 ? 4.218 -5.557 -1.808 1.00 91.38 109 HIS A C 1
ATOM 885 O O . HIS A 1 109 ? 3.650 -4.692 -2.470 1.00 91.38 109 HIS A O 1
ATOM 891 N N . GLU A 1 110 ? 4.189 -6.845 -2.153 1.00 94.12 110 GLU A N 1
ATOM 892 C CA . GLU A 1 110 ? 3.438 -7.329 -3.318 1.00 94.12 110 GLU A CA 1
ATOM 893 C C . GLU A 1 110 ? 1.936 -7.118 -3.144 1.00 94.12 110 GLU A C 1
ATOM 895 O O . GLU A 1 110 ? 1.257 -6.664 -4.062 1.00 94.12 110 GLU A O 1
ATOM 900 N N . ALA A 1 111 ? 1.413 -7.376 -1.947 1.00 94.44 111 ALA A N 1
ATOM 901 C CA . ALA A 1 111 ? 0.011 -7.152 -1.634 1.00 94.44 111 ALA A CA 1
ATOM 902 C C . ALA A 1 111 ? -0.381 -5.668 -1.737 1.00 94.44 111 ALA A C 1
ATOM 904 O O . ALA A 1 111 ? -1.483 -5.343 -2.184 1.00 94.44 111 ALA A O 1
ATOM 905 N N . ALA A 1 112 ? 0.517 -4.758 -1.347 1.00 93.44 112 ALA A N 1
ATOM 906 C CA . ALA A 1 112 ? 0.334 -3.324 -1.537 1.00 93.44 112 ALA A CA 1
ATOM 907 C C . ALA A 1 112 ? 0.343 -2.953 -3.029 1.00 93.44 112 ALA A C 1
ATOM 909 O O . ALA A 1 112 ? -0.562 -2.252 -3.478 1.00 93.44 112 ALA A O 1
ATOM 910 N N . ALA A 1 113 ? 1.296 -3.482 -3.808 1.00 94.62 113 ALA A N 1
ATOM 911 C CA . ALA A 1 113 ? 1.348 -3.310 -5.264 1.00 94.62 113 ALA A CA 1
ATOM 912 C C . ALA A 1 113 ? 0.059 -3.794 -5.946 1.00 94.62 113 ALA A C 1
ATOM 914 O O . ALA A 1 113 ? -0.479 -3.119 -6.824 1.00 94.62 113 ALA A O 1
ATOM 915 N N . PHE A 1 114 ? -0.500 -4.912 -5.483 1.00 95.12 114 PHE A N 1
ATOM 916 C CA . PHE A 1 114 ? -1.778 -5.422 -5.964 1.00 95.12 114 PHE A CA 1
ATOM 917 C C . PHE A 1 114 ? -2.948 -4.476 -5.643 1.00 95.12 114 PHE A C 1
ATOM 919 O O . PHE A 1 114 ? -3.761 -4.179 -6.518 1.00 95.12 114 PHE A O 1
ATOM 926 N N . ALA A 1 115 ? -3.013 -3.935 -4.421 1.00 95.19 115 ALA A N 1
ATOM 927 C CA . ALA A 1 115 ? -4.024 -2.941 -4.047 1.00 95.19 115 ALA A CA 1
ATOM 928 C C . ALA A 1 115 ? -3.910 -1.641 -4.872 1.00 95.19 115 ALA A C 1
ATOM 930 O O . ALA A 1 115 ? -4.926 -1.042 -5.227 1.00 95.19 115 ALA A O 1
ATOM 931 N N . ILE A 1 116 ? -2.687 -1.216 -5.208 1.00 95.19 116 ILE A N 1
ATOM 932 C CA . ILE A 1 116 ? -2.421 -0.068 -6.090 1.00 95.19 116 ILE A CA 1
ATOM 933 C C . ILE A 1 116 ? -2.953 -0.347 -7.498 1.00 95.19 116 ILE A C 1
ATOM 935 O O . ILE A 1 116 ? -3.702 0.467 -8.037 1.00 95.19 116 ILE A O 1
ATOM 939 N N . ALA A 1 117 ? -2.633 -1.510 -8.072 1.00 94.88 117 ALA A N 1
ATOM 940 C CA . ALA A 1 117 ? -3.102 -1.898 -9.401 1.00 94.88 117 ALA A CA 1
ATOM 941 C C . ALA A 1 117 ? -4.638 -1.919 -9.477 1.00 94.88 117 ALA A C 1
ATOM 943 O O . ALA A 1 117 ? -5.224 -1.299 -10.364 1.00 94.88 117 ALA A O 1
ATOM 944 N N . ARG A 1 118 ? -5.302 -2.537 -8.492 1.00 95.00 118 ARG A N 1
ATOM 945 C CA . ARG A 1 118 ? -6.771 -2.552 -8.385 1.00 95.00 118 ARG A CA 1
ATOM 946 C C . ARG A 1 118 ? -7.375 -1.155 -8.310 1.00 95.00 118 ARG A C 1
ATOM 948 O O . ARG A 1 118 ? -8.387 -0.891 -8.952 1.00 95.00 118 ARG A O 1
ATOM 955 N N . ARG A 1 119 ? -6.741 -0.250 -7.564 1.00 93.69 119 ARG A N 1
ATOM 956 C CA . ARG A 1 119 ? -7.158 1.154 -7.477 1.00 93.69 119 ARG A CA 1
ATOM 957 C C . ARG A 1 119 ? -7.012 1.880 -8.811 1.00 93.69 119 ARG A C 1
ATOM 959 O O . ARG A 1 119 ? -7.853 2.710 -9.137 1.00 93.69 119 ARG A O 1
ATOM 966 N N . GLY A 1 120 ? -5.980 1.559 -9.591 1.00 94.56 120 GLY A N 1
ATOM 967 C CA . GLY A 1 120 ? -5.821 2.070 -10.954 1.00 94.56 120 GLY A CA 1
ATOM 968 C C . GLY A 1 120 ? -6.959 1.633 -11.877 1.00 94.56 120 GLY A C 1
ATOM 969 O O . GLY A 1 120 ? -7.422 2.434 -12.687 1.00 94.56 120 GLY A O 1
ATOM 970 N N . LEU A 1 121 ? -7.471 0.417 -11.673 1.00 93.94 121 LEU A N 1
ATOM 971 C CA . LEU A 1 121 ? -8.663 -0.130 -12.332 1.00 93.94 121 LEU A CA 1
ATOM 972 C C . LEU A 1 121 ? -9.991 0.353 -11.718 1.00 93.94 121 LEU A C 1
ATOM 974 O O . LEU A 1 121 ? -11.041 -0.187 -12.042 1.00 93.94 121 LEU A O 1
ATOM 978 N N . GLU A 1 122 ? -9.954 1.333 -10.808 1.00 91.81 122 GLU A N 1
ATOM 979 C CA . GLU A 1 122 ? -11.140 1.938 -10.175 1.00 91.81 122 GLU A CA 1
ATOM 980 C C . GLU A 1 122 ? -11.969 0.966 -9.323 1.00 91.81 122 GLU A C 1
ATOM 982 O O . GLU A 1 122 ? -13.104 1.244 -8.934 1.00 91.81 122 GLU A O 1
ATOM 987 N N . LEU A 1 123 ? -11.364 -0.160 -8.936 1.00 91.06 123 LEU A N 1
ATOM 988 C CA . LEU A 1 123 ? -11.978 -1.117 -8.031 1.00 91.06 123 LEU A CA 1
ATOM 989 C C . LEU A 1 123 ? -11.929 -0.591 -6.595 1.00 91.06 123 LEU A C 1
ATOM 991 O O . LEU A 1 123 ? -10.890 -0.162 -6.086 1.00 91.06 123 LEU A O 1
ATOM 995 N N . GLN A 1 124 ? -13.067 -0.669 -5.909 1.00 85.44 124 GLN A N 1
ATOM 996 C CA . GLN A 1 124 ? -13.181 -0.195 -4.535 1.00 85.44 124 GLN A CA 1
ATOM 997 C C . GLN A 1 124 ? -12.504 -1.141 -3.537 1.00 85.44 124 GLN A C 1
ATOM 999 O O . GLN A 1 124 ? -12.694 -2.359 -3.551 1.00 85.44 124 GLN A O 1
ATOM 1004 N N . GLU A 1 125 ? -11.775 -0.563 -2.583 1.00 87.62 125 GLU A N 1
ATOM 1005 C CA . GLU A 1 125 ? -11.103 -1.313 -1.522 1.00 87.62 125 GLU A CA 1
ATOM 1006 C C . GLU A 1 125 ? -11.974 -1.416 -0.267 1.00 87.62 125 GLU A C 1
ATOM 1008 O O . GLU A 1 125 ? -11.706 -0.804 0.769 1.00 87.62 125 GLU A O 1
ATOM 1013 N N . GLN A 1 126 ? -13.075 -2.160 -0.368 1.00 84.94 126 GLN A N 1
ATOM 1014 C CA . GLN A 1 126 ? -13.967 -2.416 0.768 1.00 84.94 126 GLN A CA 1
ATOM 1015 C C . GLN A 1 126 ? -13.275 -3.270 1.842 1.00 84.94 126 GLN A C 1
ATOM 1017 O O . GLN A 1 126 ? -12.385 -4.074 1.535 1.00 84.94 126 GLN A O 1
ATOM 1022 N N . LEU A 1 127 ? -13.678 -3.069 3.100 1.00 85.25 127 LEU A N 1
ATOM 1023 C CA . LEU A 1 127 ? -13.213 -3.865 4.236 1.00 85.25 127 LEU A CA 1
ATOM 1024 C C . LEU A 1 127 ? -13.823 -5.275 4.175 1.00 85.25 127 LEU A C 1
ATOM 1026 O O . LEU A 1 127 ? -15.024 -5.392 3.933 1.00 85.25 127 LEU A O 1
ATOM 1030 N N . PRO A 1 128 ? -13.043 -6.342 4.426 1.00 85.50 128 PRO A N 1
ATOM 1031 C CA . PRO A 1 128 ? -13.602 -7.686 4.535 1.00 85.50 128 PRO A CA 1
ATOM 1032 C C . PRO A 1 128 ? -14.605 -7.796 5.691 1.00 85.50 128 PRO A C 1
ATOM 1034 O O . PRO A 1 128 ? -14.419 -7.175 6.742 1.00 85.50 128 PRO A O 1
ATOM 1037 N N . LYS A 1 129 ? -15.635 -8.638 5.521 1.00 84.00 129 LYS A N 1
ATOM 1038 C CA . LYS A 1 129 ? -16.699 -8.872 6.519 1.00 84.00 129 LYS A CA 1
ATOM 1039 C C . LYS A 1 129 ? -16.149 -9.265 7.894 1.00 84.00 129 LYS A C 1
ATOM 1041 O O . LYS A 1 129 ? -16.622 -8.766 8.910 1.00 84.00 129 LYS A O 1
ATOM 1046 N N . GLU A 1 130 ? -15.104 -10.086 7.923 1.00 83.12 130 GLU A N 1
ATOM 1047 C CA . GLU A 1 130 ? -14.428 -10.507 9.157 1.00 83.12 130 GLU A CA 1
ATOM 1048 C C . GLU A 1 130 ? -13.840 -9.319 9.934 1.00 83.12 130 GLU A C 1
ATOM 1050 O O . GLU A 1 130 ? -14.011 -9.206 11.147 1.00 83.12 130 GLU A O 1
ATOM 1055 N N . ILE A 1 131 ? -13.212 -8.374 9.228 1.00 82.94 131 ILE A N 1
ATOM 1056 C CA . ILE A 1 131 ? -12.624 -7.172 9.835 1.00 82.94 131 ILE A CA 1
ATOM 1057 C C . ILE A 1 131 ? -13.714 -6.233 10.351 1.00 82.94 131 ILE A C 1
ATOM 1059 O O . ILE A 1 131 ? -13.556 -5.583 11.384 1.00 82.94 131 ILE A O 1
ATOM 1063 N N . ILE A 1 132 ? -14.844 -6.175 9.650 1.00 83.12 132 ILE A N 1
ATOM 1064 C CA . ILE A 1 132 ? -16.0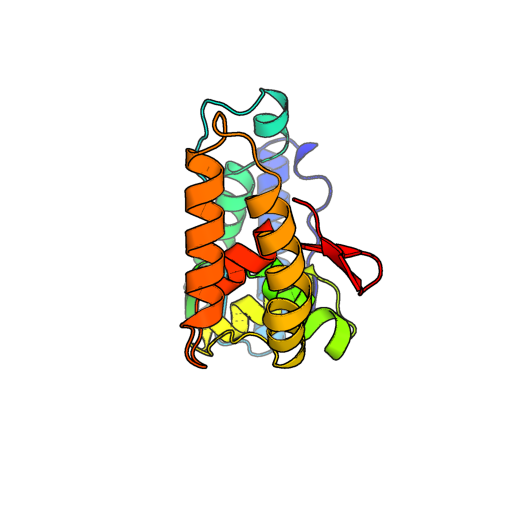13 -5.408 10.082 1.00 83.12 132 ILE A CA 1
ATOM 1065 C C . ILE A 1 132 ? -16.581 -5.987 11.381 1.00 83.12 132 ILE A C 1
ATOM 1067 O O . ILE A 1 132 ? -16.872 -5.230 12.309 1.00 83.12 132 ILE A O 1
ATOM 1071 N N . LEU A 1 133 ? -16.716 -7.311 11.473 1.00 84.19 133 LEU A N 1
ATOM 1072 C CA . LEU A 1 133 ? -17.202 -7.977 12.681 1.00 84.19 133 LEU A CA 1
ATOM 1073 C C . LEU A 1 133 ? -16.266 -7.719 13.869 1.00 84.19 133 LEU A C 1
ATOM 1075 O O . LEU A 1 133 ? -16.717 -7.370 14.960 1.00 84.19 133 LEU A O 1
ATOM 1079 N N . LEU A 1 134 ? -14.957 -7.796 13.634 1.00 82.88 134 LEU A N 1
ATOM 1080 C CA . LEU A 1 134 ? -13.937 -7.449 14.618 1.00 82.88 134 LEU A CA 1
ATOM 1081 C C . LEU A 1 134 ? -14.070 -5.997 15.111 1.00 82.88 134 LEU A C 1
ATOM 1083 O O . LEU A 1 134 ? -14.011 -5.743 16.318 1.00 82.88 134 LEU A O 1
ATOM 1087 N N . LEU A 1 135 ? -14.271 -5.047 14.190 1.00 82.75 135 LEU A N 1
ATOM 1088 C CA . LEU A 1 135 ? -14.485 -3.632 14.508 1.00 82.75 135 LEU A CA 1
ATOM 1089 C C . LEU A 1 135 ? -15.713 -3.428 15.397 1.00 82.75 135 LEU A C 1
ATOM 1091 O O . LEU A 1 135 ? -15.633 -2.732 16.416 1.00 82.75 135 LEU A O 1
ATOM 1095 N N . LYS A 1 136 ? -16.834 -4.061 15.047 1.00 82.88 136 LYS A N 1
ATOM 1096 C CA . LYS A 1 136 ? -18.094 -3.949 15.792 1.00 82.88 136 LYS A CA 1
ATOM 1097 C C . LYS A 1 136 ? -18.021 -4.579 17.180 1.00 82.88 136 LYS A C 1
ATOM 1099 O O . LYS A 1 136 ? -18.528 -3.987 18.124 1.00 82.88 136 LYS A O 1
ATOM 1104 N N . ASN A 1 137 ? -17.357 -5.722 17.323 1.00 84.81 137 ASN A N 1
ATOM 1105 C CA . ASN A 1 137 ? -17.388 -6.474 18.576 1.00 84.81 137 ASN A CA 1
ATOM 1106 C C . ASN A 1 137 ? -16.240 -6.085 19.508 1.00 84.81 137 ASN A C 1
ATOM 1108 O O . ASN A 1 137 ? -16.464 -5.618 20.623 1.00 84.81 137 ASN A O 1
ATOM 1112 N N . GLN A 1 138 ? -14.995 -6.249 19.063 1.00 84.19 138 GLN A N 1
ATOM 1113 C CA . GLN A 1 138 ? -13.838 -6.109 19.946 1.00 84.19 138 GLN A CA 1
ATOM 1114 C C . GLN A 1 138 ? -13.396 -4.653 20.076 1.00 84.19 138 GLN A C 1
ATOM 1116 O O . GLN A 1 138 ? -13.223 -4.147 21.183 1.00 84.19 138 GLN A O 1
ATOM 1121 N N . ILE A 1 139 ? -13.236 -3.961 18.946 1.00 83.69 139 ILE A N 1
ATOM 1122 C CA . ILE A 1 139 ? -12.669 -2.605 18.924 1.00 83.69 139 ILE A CA 1
ATOM 1123 C C . ILE A 1 139 ? -13.653 -1.604 19.528 1.00 83.69 139 ILE A C 1
ATOM 1125 O O . ILE A 1 139 ? -13.258 -0.781 20.349 1.00 83.69 139 ILE A O 1
ATOM 1129 N N . THR A 1 140 ? -14.940 -1.708 19.191 1.00 86.44 140 THR A N 1
ATOM 1130 C CA . THR A 1 140 ? -15.992 -0.859 19.776 1.00 86.44 140 THR A CA 1
ATOM 1131 C C . THR A 1 140 ? -16.074 -1.039 21.294 1.00 86.44 140 THR A C 1
ATOM 1133 O O . THR A 1 140 ? -16.158 -0.048 22.016 1.00 86.44 140 THR A O 1
ATOM 1136 N N . THR A 1 141 ? -15.993 -2.276 21.794 1.00 87.56 141 THR A N 1
ATOM 1137 C CA . THR A 1 141 ? -16.023 -2.559 23.239 1.00 87.56 141 THR A CA 1
ATOM 1138 C C . THR A 1 141 ? -14.805 -1.977 23.949 1.00 87.56 141 THR A C 1
ATOM 1140 O O . THR A 1 141 ? -14.961 -1.227 24.911 1.00 87.56 141 THR A O 1
ATOM 1143 N N . LYS A 1 142 ? -13.594 -2.227 23.433 1.00 86.81 142 LYS A N 1
ATOM 1144 C CA . LYS A 1 142 ? -12.356 -1.669 23.999 1.00 86.81 142 LYS A CA 1
ATOM 1145 C C . LYS A 1 142 ? -12.354 -0.138 23.988 1.00 86.81 142 LYS A C 1
ATOM 1147 O O . LYS A 1 142 ? -12.012 0.474 24.993 1.00 86.81 142 LYS A O 1
ATOM 1152 N N . LEU A 1 143 ? -12.807 0.486 22.897 1.00 87.56 143 LEU A N 1
ATOM 1153 C CA . LEU A 1 143 ? -12.923 1.945 22.802 1.00 87.56 143 LEU A CA 1
ATOM 1154 C C . LEU A 1 143 ? -13.933 2.523 23.800 1.00 87.56 143 LEU A C 1
ATOM 1156 O O . LEU A 1 143 ? -13.678 3.587 24.354 1.00 87.56 143 LEU A O 1
ATOM 1160 N N . ARG A 1 144 ? -15.066 1.851 24.046 1.00 90.00 144 ARG A N 1
ATOM 1161 C CA . ARG A 1 144 ? -16.050 2.294 25.049 1.00 90.00 144 ARG A CA 1
ATOM 1162 C C . ARG A 1 144 ? -15.465 2.280 26.457 1.00 90.00 144 ARG A C 1
ATOM 1164 O O . ARG A 1 144 ? -15.615 3.271 27.164 1.00 90.00 144 ARG A O 1
ATOM 1171 N N . ILE A 1 145 ? -14.778 1.197 26.825 1.00 89.50 145 ILE A N 1
ATOM 1172 C CA . ILE A 1 145 ? -14.114 1.066 28.130 1.00 89.50 145 ILE A CA 1
ATOM 1173 C C . ILE A 1 145 ? -13.064 2.170 28.292 1.00 89.50 145 ILE A C 1
ATOM 1175 O O . ILE A 1 145 ? -13.106 2.910 29.269 1.00 89.50 145 ILE A O 1
ATOM 1179 N N . LEU A 1 146 ? -12.200 2.353 27.288 1.00 88.69 146 LEU A N 1
ATOM 1180 C CA . LEU A 1 146 ? -11.163 3.387 27.293 1.00 88.69 146 LEU A CA 1
ATOM 1181 C C . LEU A 1 146 ? -11.746 4.801 27.431 1.00 88.69 146 LEU A C 1
ATOM 1183 O O . LEU A 1 146 ? -11.221 5.624 28.170 1.00 88.69 146 LEU A O 1
ATOM 1187 N N . VAL A 1 147 ? -12.838 5.101 26.722 1.00 90.06 147 VAL A N 1
ATOM 1188 C CA . VAL A 1 147 ? -13.516 6.406 26.797 1.00 90.06 147 VAL A CA 1
ATOM 1189 C C . VAL A 1 147 ? -14.146 6.649 28.169 1.00 90.06 147 VAL A C 1
ATOM 1191 O O . VAL A 1 147 ? -14.171 7.800 28.611 1.00 90.06 147 VAL A O 1
ATOM 1194 N N . ALA A 1 148 ? -14.667 5.603 28.816 1.00 89.00 148 ALA A N 1
ATOM 1195 C CA . ALA A 1 148 ? -15.270 5.684 30.144 1.00 89.00 148 ALA A CA 1
ATOM 1196 C C . ALA A 1 148 ? -14.221 5.873 31.250 1.00 89.00 148 ALA A C 1
ATOM 1198 O O . ALA A 1 148 ? -14.488 6.575 32.217 1.00 89.00 148 ALA A O 1
ATOM 1199 N N . SER A 1 149 ? -13.022 5.308 31.085 1.00 88.38 149 SER A N 1
ATOM 1200 C CA . SER A 1 149 ? -11.915 5.436 32.041 1.00 88.38 149 SER A CA 1
ATOM 1201 C C . SER A 1 149 ? -11.040 6.680 31.825 1.00 88.38 149 SER A C 1
ATOM 1203 O O . SER A 1 149 ? -9.985 6.802 32.443 1.00 88.38 149 SER A O 1
ATOM 1205 N N . MET A 1 150 ? -11.402 7.572 30.898 1.00 88.75 150 MET A N 1
ATOM 1206 C CA . MET A 1 150 ? -10.612 8.764 30.581 1.00 88.75 150 MET A CA 1
ATOM 1207 C C . MET A 1 150 ? -10.923 9.928 31.520 1.00 88.75 150 MET A C 1
ATOM 1209 O O . MET A 1 150 ? -12.074 10.329 31.658 1.00 88.75 150 MET A O 1
ATOM 1213 N N . GLU A 1 151 ? -9.869 10.532 32.065 1.00 84.19 151 GLU A N 1
ATOM 1214 C CA . GLU A 1 151 ? -9.944 11.778 32.829 1.00 84.19 151 GLU A CA 1
ATOM 1215 C C . GLU A 1 151 ? -10.459 12.964 31.996 1.00 84.19 151 GLU A C 1
ATOM 1217 O O . GLU A 1 151 ? -10.232 13.061 30.783 1.00 84.19 151 GLU A O 1
ATOM 1222 N N . GLU A 1 152 ? -11.072 13.930 32.684 1.00 75.88 152 GLU A N 1
ATOM 1223 C CA . GLU A 1 152 ? -11.593 15.180 32.115 1.00 75.88 152 GLU A CA 1
ATOM 1224 C C . GLU A 1 152 ? -10.505 15.994 31.381 1.00 75.88 152 GLU A C 1
ATOM 1226 O O . GLU A 1 152 ? -10.772 16.635 30.362 1.00 75.88 152 GLU A O 1
ATOM 1231 N N . SER A 1 153 ? -9.248 15.894 31.830 1.00 81.62 153 SER A N 1
ATOM 1232 C CA . SER A 1 153 ? -8.064 16.513 31.214 1.00 81.62 153 SER A CA 1
ATOM 1233 C C . SER A 1 153 ? -7.850 16.089 29.747 1.00 81.62 153 SER A C 1
ATOM 1235 O O . SER A 1 153 ? -7.300 16.846 28.946 1.00 81.62 153 SER A O 1
ATOM 1237 N N . LYS A 1 154 ? -8.354 14.911 29.342 1.00 85.62 154 LYS A N 1
ATOM 1238 C CA . LYS A 1 154 ? -8.234 14.340 27.985 1.00 85.62 154 LYS A CA 1
ATOM 1239 C C . LYS A 1 154 ? -9.492 14.523 27.125 1.00 85.62 154 LYS A C 1
ATOM 1241 O O . LYS A 1 154 ? -9.676 13.815 26.129 1.00 85.62 154 LYS A O 1
ATOM 1246 N N . LYS A 1 155 ? -10.351 15.500 27.443 1.00 84.19 155 LYS A N 1
ATOM 1247 C CA . LYS A 1 155 ? -11.645 15.764 26.774 1.00 84.19 155 LYS A CA 1
ATOM 1248 C C . LYS A 1 155 ? -11.580 15.808 25.242 1.00 84.19 155 LYS A C 1
ATOM 1250 O O . LYS A 1 155 ? -12.485 15.308 24.572 1.00 84.19 155 LYS A O 1
ATOM 1255 N N . ASN A 1 156 ? -10.517 16.369 24.664 1.00 87.00 156 ASN A N 1
ATOM 1256 C CA . ASN A 1 156 ? -10.354 16.440 23.207 1.00 87.00 156 ASN A CA 1
ATOM 1257 C C . ASN A 1 156 ? -10.138 15.056 22.573 1.00 87.00 156 ASN A C 1
ATOM 1259 O O . ASN A 1 156 ? -10.800 14.723 21.589 1.00 87.00 1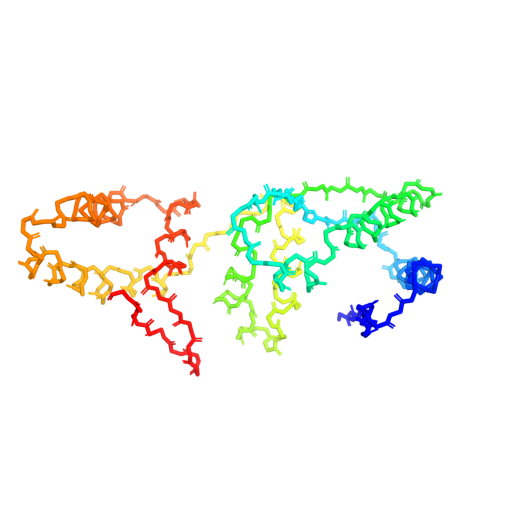56 ASN A O 1
ATOM 1263 N N . THR A 1 157 ? -9.294 14.213 23.168 1.00 85.38 157 THR A N 1
ATOM 1264 C CA . THR A 1 157 ? -9.087 12.823 22.732 1.00 85.38 157 THR A CA 1
ATOM 1265 C C . THR A 1 157 ? -10.363 12.002 22.902 1.00 85.38 157 THR A C 1
ATOM 1267 O O . THR A 1 157 ? -10.765 11.271 21.995 1.00 85.38 157 THR A O 1
ATOM 1270 N N . GLN A 1 158 ? -11.072 12.202 24.016 1.00 87.12 158 GLN A N 1
ATOM 1271 C CA . GLN A 1 158 ? -12.349 11.544 24.275 1.00 87.12 158 GLN A CA 1
ATOM 1272 C C . GLN A 1 158 ? -13.394 11.867 23.186 1.00 87.12 158 GLN A C 1
ATOM 1274 O O . GLN A 1 158 ? -14.086 10.968 22.702 1.00 87.12 158 GLN A O 1
ATOM 1279 N N . LYS A 1 159 ? -13.481 13.130 22.736 1.00 88.62 159 LYS A N 1
ATOM 1280 C CA . LYS A 1 159 ? -14.346 13.537 21.609 1.00 88.62 159 LYS A CA 1
ATOM 1281 C C . LYS A 1 159 ? -13.988 12.808 20.311 1.00 88.62 159 LYS A C 1
ATOM 1283 O O . LYS A 1 159 ? -14.887 12.380 19.587 1.00 88.62 159 LYS A O 1
ATOM 1288 N N . VAL A 1 160 ? -12.696 12.640 20.017 1.00 89.44 160 VAL A N 1
ATOM 1289 C CA . VAL A 1 160 ? -12.230 11.910 18.824 1.00 89.44 160 VAL A CA 1
ATOM 1290 C C . VAL A 1 160 ? -12.702 10.457 18.862 1.00 89.44 160 VAL A C 1
ATOM 1292 O O . VAL A 1 160 ? -13.272 9.978 17.881 1.00 89.44 160 VAL A O 1
ATOM 1295 N N . TYR A 1 161 ? -12.545 9.771 19.995 1.00 90.56 161 TYR A N 1
ATOM 1296 C CA . TYR A 1 161 ? -12.958 8.371 20.133 1.00 90.56 161 TYR A CA 1
ATOM 1297 C C . TYR A 1 161 ? -14.477 8.201 20.093 1.00 90.56 161 TYR A C 1
ATOM 1299 O O . TYR A 1 161 ? -14.969 7.293 19.423 1.00 90.56 161 TYR A O 1
ATOM 1307 N N . LYS A 1 162 ? -15.240 9.119 20.701 1.00 89.00 162 LYS A N 1
ATOM 1308 C CA . LYS A 1 162 ? -16.707 9.164 20.565 1.00 89.00 162 LYS A CA 1
ATOM 1309 C C . LYS A 1 162 ? -17.133 9.307 19.096 1.00 89.00 162 LYS A C 1
ATOM 1311 O O . LYS A 1 162 ? -18.015 8.584 18.637 1.00 89.00 162 LYS A O 1
ATOM 1316 N N . LYS A 1 163 ? -16.452 10.157 18.318 1.00 90.06 163 LYS A N 1
ATOM 1317 C CA . LYS A 1 163 ? -16.697 10.307 16.871 1.00 90.06 163 LYS A CA 1
ATOM 1318 C C . LYS A 1 163 ? -16.342 9.046 16.077 1.00 90.06 163 LYS A C 1
ATOM 1320 O O . LYS A 1 163 ? -17.030 8.716 15.109 1.00 90.06 163 LYS A O 1
ATOM 1325 N N . TRP A 1 164 ? -15.288 8.327 16.464 1.00 90.38 164 TRP A N 1
ATOM 1326 C CA . TRP A 1 164 ? -14.943 7.039 15.851 1.00 90.38 164 TRP A CA 1
ATOM 1327 C C . TRP A 1 164 ? -16.006 5.980 16.129 1.00 90.38 164 TRP A C 1
ATOM 1329 O O . TRP A 1 164 ? -16.444 5.327 15.186 1.00 90.38 164 TRP A O 1
ATOM 1339 N N . LEU A 1 165 ? -16.481 5.869 17.373 1.00 88.69 165 LEU A N 1
ATOM 1340 C CA . LEU A 1 165 ? -17.586 4.979 17.746 1.00 88.69 165 LEU A CA 1
ATOM 1341 C C . LEU A 1 165 ? -18.836 5.264 16.906 1.00 88.69 165 LEU A C 1
ATOM 1343 O O . LEU A 1 165 ? -19.398 4.343 16.316 1.00 88.69 165 LEU A O 1
ATOM 1347 N N . GLN A 1 166 ? -19.214 6.538 16.768 1.00 88.31 166 GLN A N 1
ATOM 1348 C CA . GLN A 1 166 ? -20.338 6.935 15.919 1.00 88.31 166 GLN A CA 1
ATOM 1349 C C . GLN A 1 166 ? -20.112 6.547 14.451 1.00 88.31 166 GLN A C 1
ATOM 1351 O O . GLN A 1 166 ? -21.020 6.041 13.803 1.00 88.31 166 GLN A O 1
ATOM 1356 N N . THR A 1 167 ? -18.895 6.737 13.929 1.00 88.31 167 THR A N 1
ATOM 1357 C CA . THR A 1 167 ? -18.542 6.371 12.545 1.00 88.31 167 THR A CA 1
ATOM 1358 C C . THR A 1 167 ? -18.639 4.862 12.309 1.00 88.31 167 THR A C 1
ATOM 1360 O O . THR A 1 167 ? -19.077 4.451 11.241 1.00 88.31 167 THR A O 1
ATOM 1363 N N . ILE A 1 168 ? -18.246 4.034 13.283 1.00 86.44 168 ILE A N 1
ATOM 1364 C CA . ILE A 1 168 ? -18.374 2.569 13.199 1.00 86.44 168 ILE A CA 1
ATOM 1365 C C . ILE A 1 168 ? -19.855 2.155 13.210 1.00 86.44 168 ILE A C 1
ATOM 1367 O O . ILE A 1 168 ? -20.237 1.237 12.487 1.00 86.44 168 ILE A O 1
ATOM 1371 N N . GLN A 1 169 ? -20.690 2.836 14.003 1.00 83.31 169 GLN A N 1
ATOM 1372 C CA . GLN A 1 169 ? -22.118 2.532 14.143 1.00 83.31 169 GLN A CA 1
ATOM 1373 C C . GLN A 1 169 ? -22.954 2.932 12.922 1.00 83.31 169 GLN A C 1
ATOM 1375 O O . GLN A 1 169 ? -23.803 2.159 12.493 1.00 83.31 169 GLN A O 1
ATOM 1380 N N . THR A 1 170 ? -22.730 4.122 12.361 1.00 82.38 170 THR A N 1
ATOM 1381 C CA . THR A 1 170 ? -23.558 4.686 11.274 1.00 82.38 170 THR A CA 1
ATOM 1382 C C . THR A 1 170 ? -23.072 4.322 9.872 1.00 82.38 170 THR A C 1
ATOM 1384 O O . THR A 1 170 ? -23.593 4.819 8.872 1.00 82.38 170 THR A O 1
ATOM 1387 N N . TRP A 1 171 ? -22.048 3.476 9.773 1.00 73.75 171 TRP A N 1
ATOM 1388 C CA . TRP A 1 171 ? -21.458 3.098 8.498 1.00 73.75 171 TRP A CA 1
ATOM 1389 C C . TRP A 1 171 ? -22.402 2.235 7.641 1.00 73.75 171 TRP A C 1
ATOM 1391 O O . TRP A 1 171 ? -23.042 1.307 8.133 1.00 73.75 171 TRP A O 1
ATOM 1401 N N . LYS A 1 172 ? -22.429 2.530 6.334 1.00 64.94 172 LYS A N 1
ATOM 1402 C CA . LYS A 1 172 ? -23.099 1.755 5.274 1.00 64.94 172 LYS A CA 1
ATOM 1403 C C . LYS A 1 172 ? -22.055 1.014 4.441 1.00 64.94 172 LYS A C 1
ATOM 1405 O O . LYS A 1 172 ? -20.977 1.559 4.262 1.00 64.94 172 LYS A O 1
ATOM 1410 N N . GLU A 1 173 ? -22.400 -0.136 3.862 1.00 63.84 173 GLU A N 1
ATOM 1411 C CA . GLU A 1 173 ? -21.507 -1.151 3.249 1.00 63.84 173 GLU A CA 1
ATOM 1412 C C . GLU A 1 173 ? -20.471 -0.684 2.192 1.00 63.84 173 GLU A C 1
ATOM 1414 O O . GLU A 1 173 ? -19.610 -1.460 1.780 1.00 63.84 173 GLU A O 1
ATOM 1419 N N . TYR A 1 174 ? -20.481 0.582 1.775 1.00 62.72 174 TYR A N 1
ATOM 1420 C CA . TYR A 1 174 ? -19.558 1.142 0.787 1.00 62.72 174 TYR A CA 1
ATOM 1421 C C . TYR A 1 174 ? -18.163 1.471 1.346 1.00 62.72 174 TYR A C 1
ATOM 1423 O O . TYR A 1 174 ? -17.952 1.657 2.553 1.00 62.72 174 TYR A O 1
ATOM 1431 N N . HIS A 1 175 ? -17.194 1.589 0.430 1.00 65.50 175 HIS A N 1
ATOM 1432 C CA . HIS A 1 175 ? -15.814 1.960 0.739 1.00 65.50 175 HIS A CA 1
ATOM 1433 C C . HIS A 1 175 ? -15.743 3.279 1.524 1.00 65.50 175 HIS A C 1
ATOM 1435 O O . HIS A 1 175 ? -16.199 4.324 1.065 1.00 65.50 175 HIS A O 1
ATOM 1441 N N . ASN A 1 176 ? -15.133 3.233 2.712 1.00 76.81 176 ASN A N 1
ATOM 1442 C CA . ASN A 1 176 ? -15.017 4.390 3.590 1.00 76.81 176 ASN A CA 1
ATOM 1443 C C . ASN A 1 176 ? -13.595 4.519 4.149 1.00 76.81 176 ASN A C 1
ATOM 1445 O O . ASN A 1 176 ? -13.180 3.765 5.034 1.00 76.81 176 ASN A O 1
ATOM 1449 N N . TRP A 1 177 ? -12.868 5.534 3.678 1.00 84.50 177 TRP A N 1
ATOM 1450 C CA . TRP A 1 177 ? -11.524 5.866 4.156 1.00 84.50 177 TRP A CA 1
ATOM 1451 C C . TRP A 1 177 ? -11.444 6.096 5.667 1.00 84.50 177 TRP A C 1
ATOM 1453 O O . TRP A 1 177 ? -10.414 5.812 6.277 1.00 84.50 177 TRP A O 1
ATOM 1463 N N . LYS A 1 178 ? -12.528 6.560 6.302 1.00 86.75 178 LYS A N 1
ATOM 1464 C CA . LYS A 1 178 ? -12.564 6.774 7.753 1.00 86.75 178 LYS A CA 1
ATOM 1465 C C . LYS A 1 178 ? -12.426 5.458 8.511 1.00 86.75 178 LYS A C 1
ATOM 1467 O O . LYS A 1 178 ? -11.739 5.437 9.525 1.00 86.75 178 LYS A O 1
ATOM 1472 N N . LEU A 1 179 ? -13.005 4.361 8.019 1.00 86.56 179 LEU A N 1
ATOM 1473 C CA . LEU A 1 179 ? -12.862 3.060 8.676 1.00 86.56 179 LEU A CA 1
ATOM 1474 C C . LEU A 1 179 ? -11.446 2.507 8.539 1.00 86.56 179 LEU A C 1
ATOM 1476 O O . LEU A 1 179 ? -10.877 2.066 9.534 1.00 86.56 179 LEU A O 1
ATOM 1480 N N . TRP A 1 180 ? -10.847 2.607 7.350 1.00 88.00 180 TRP A N 1
ATOM 1481 C CA . TRP A 1 180 ? -9.431 2.278 7.165 1.00 88.00 180 TRP A CA 1
ATOM 1482 C C . TRP A 1 180 ? -8.537 3.112 8.089 1.00 88.00 180 TRP A C 1
ATOM 1484 O O . TRP A 1 180 ? -7.629 2.570 8.719 1.00 88.00 180 TRP A O 1
ATOM 1494 N N . SER A 1 181 ? -8.845 4.404 8.262 1.00 88.88 181 SER A N 1
ATOM 1495 C CA . SER A 1 181 ? -8.145 5.264 9.218 1.00 88.88 181 SER A CA 1
ATOM 1496 C C . SER A 1 181 ? -8.304 4.803 10.663 1.00 88.88 181 SER A C 1
ATOM 1498 O O . SER A 1 181 ? -7.323 4.832 11.405 1.00 88.88 181 SER A O 1
ATOM 1500 N N . ILE A 1 182 ? -9.521 4.465 11.095 1.00 88.00 182 ILE A N 1
ATOM 1501 C CA . ILE A 1 182 ? -9.788 4.025 12.468 1.00 88.00 182 ILE A CA 1
ATOM 1502 C C . ILE A 1 182 ? -9.046 2.720 12.720 1.00 88.00 182 ILE A C 1
ATOM 1504 O O . ILE A 1 182 ? -8.314 2.628 13.700 1.00 88.00 182 ILE A O 1
ATOM 1508 N N . LEU A 1 183 ? -9.152 1.751 11.811 1.00 86.88 183 LEU A N 1
ATOM 1509 C CA . LEU A 1 183 ? -8.470 0.464 11.914 1.00 86.88 183 LEU A CA 1
ATOM 1510 C C . LEU A 1 183 ? -6.949 0.634 12.000 1.00 86.88 183 LEU A C 1
ATOM 1512 O O . LEU A 1 183 ? -6.321 0.105 12.912 1.00 86.88 183 LEU A O 1
ATOM 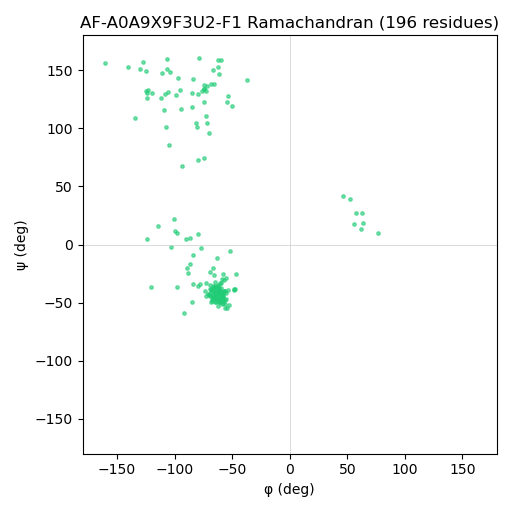1516 N N . HIS A 1 184 ? -6.366 1.447 11.115 1.00 86.75 184 HIS A N 1
ATOM 1517 C CA . HIS A 1 184 ? -4.934 1.749 11.125 1.00 86.75 184 HIS A CA 1
ATOM 1518 C C . HIS A 1 184 ? -4.467 2.404 12.435 1.00 86.75 184 HIS A C 1
ATOM 1520 O O . HIS A 1 184 ? -3.336 2.185 12.866 1.00 86.75 184 HIS A O 1
ATOM 1526 N N . LYS A 1 185 ? -5.313 3.215 13.083 1.00 87.50 185 LYS A N 1
ATOM 1527 C CA . LYS A 1 185 ? -4.986 3.882 14.353 1.00 87.50 185 LYS A CA 1
ATOM 1528 C C . LYS A 1 185 ? -5.227 2.997 15.572 1.00 87.50 185 LYS A C 1
ATOM 1530 O O . LYS A 1 185 ? -4.468 3.096 16.523 1.00 87.50 185 LYS A O 1
ATOM 1535 N N . THR A 1 186 ? -6.238 2.137 15.536 1.00 84.12 186 THR A N 1
ATOM 1536 C CA . THR A 1 186 ? -6.683 1.333 16.688 1.00 84.12 186 THR A CA 1
ATOM 1537 C C . THR A 1 186 ? -5.974 0.005 16.818 1.00 84.12 186 THR A C 1
ATOM 1539 O O . THR A 1 186 ? -5.870 -0.528 17.922 1.00 84.12 186 THR A O 1
ATOM 1542 N N . VAL A 1 187 ? -5.456 -0.523 15.712 1.00 81.56 187 VAL A N 1
ATOM 1543 C CA . VAL A 1 187 ? -4.968 -1.895 15.678 1.00 81.56 187 VAL A CA 1
ATOM 1544 C C . VAL A 1 187 ? -3.685 -2.004 14.868 1.00 81.56 187 VAL A C 1
ATOM 1546 O O . VAL A 1 187 ? -3.427 -1.228 13.945 1.00 81.56 187 VAL A O 1
ATOM 1549 N N . TYR A 1 188 ? -2.867 -2.990 15.209 1.00 81.06 188 TYR A N 1
ATOM 1550 C CA . TYR A 1 188 ? -1.828 -3.514 14.332 1.00 81.06 188 TYR A CA 1
ATOM 1551 C C . TYR A 1 188 ? -1.957 -5.032 14.221 1.00 81.06 188 TYR A C 1
ATOM 1553 O O . TYR A 1 188 ? -2.544 -5.694 15.072 1.00 81.06 188 TYR A O 1
ATOM 1561 N N . MET A 1 189 ? -1.420 -5.577 13.134 1.00 73.81 189 MET A N 1
ATOM 1562 C CA . MET A 1 189 ? -1.371 -7.020 12.918 1.00 73.81 189 MET A CA 1
ATOM 1563 C C . MET A 1 189 ? -0.037 -7.578 13.402 1.00 73.81 189 MET A C 1
ATOM 1565 O O . MET A 1 189 ? 0.994 -7.258 12.796 1.00 73.81 189 MET A O 1
ATOM 1569 N N . SER A 1 190 ? -0.090 -8.446 14.410 1.00 74.81 190 SER A N 1
ATOM 1570 C CA . SER A 1 190 ? 1.023 -9.258 14.910 1.00 74.81 190 SER A CA 1
ATOM 1571 C C . SER A 1 190 ? 0.668 -10.732 14.764 1.00 74.81 190 SER A C 1
ATOM 1573 O O . SER A 1 190 ? -0.435 -11.114 15.137 1.00 74.81 190 SER A O 1
ATOM 1575 N N . ASN A 1 191 ? 1.548 -11.552 14.183 1.00 71.31 191 ASN A N 1
ATOM 1576 C CA . ASN A 1 191 ? 1.313 -12.991 13.974 1.00 71.31 191 ASN A CA 1
ATOM 1577 C C . ASN A 1 191 ? -0.080 -13.322 13.395 1.00 71.31 191 ASN A C 1
ATOM 1579 O O . ASN A 1 191 ? -0.745 -14.254 13.829 1.00 71.31 191 ASN A O 1
ATOM 1583 N N . GLN A 1 192 ? -0.537 -12.522 12.421 1.00 66.31 192 GLN A N 1
ATOM 1584 C CA . GLN A 1 192 ? -1.866 -12.630 11.790 1.00 66.31 192 GLN A CA 1
ATOM 1585 C C . GLN A 1 192 ? -3.072 -12.419 12.728 1.00 66.31 192 GLN A C 1
ATOM 1587 O O . GLN A 1 192 ? -4.207 -12.688 12.340 1.00 66.31 192 GLN A O 1
ATOM 1592 N N . GLN A 1 193 ? -2.844 -11.896 13.929 1.00 70.38 193 GLN A N 1
ATOM 1593 C CA . GLN A 1 193 ? -3.871 -11.491 14.876 1.00 70.38 193 GLN A CA 1
ATOM 1594 C C . GLN A 1 193 ? -3.902 -9.970 15.021 1.00 70.38 193 GLN A C 1
ATOM 1596 O O . GLN A 1 193 ? -2.891 -9.270 14.913 1.00 70.38 193 GLN A O 1
ATOM 1601 N N . PHE A 1 194 ? -5.098 -9.454 15.271 1.00 74.50 194 PHE A N 1
ATOM 1602 C CA . PHE A 1 194 ? -5.331 -8.038 15.497 1.00 74.50 194 PHE A CA 1
ATOM 1603 C C . PHE A 1 194 ? -5.090 -7.683 16.962 1.00 74.50 194 PHE A C 1
ATOM 1605 O O . PHE A 1 194 ? -5.797 -8.155 17.849 1.00 74.50 194 PHE A O 1
ATOM 1612 N N . VAL A 1 195 ? -4.115 -6.811 17.208 1.00 79.56 195 VAL A N 1
ATOM 1613 C CA . VAL A 1 195 ? -3.748 -6.350 18.550 1.00 79.56 195 VAL A CA 1
ATOM 1614 C C . VAL A 1 195 ? -4.105 -4.875 18.707 1.00 79.56 195 VAL A C 1
ATOM 1616 O O . VAL A 1 195 ? -3.713 -4.032 17.896 1.00 79.56 195 VAL A O 1
ATOM 1619 N N . PHE A 1 196 ? -4.878 -4.570 19.750 1.00 80.81 196 PHE A N 1
ATOM 1620 C CA . PHE A 1 196 ? -5.302 -3.208 20.081 1.00 80.81 196 PHE A CA 1
ATOM 1621 C C . PHE A 1 196 ? -4.114 -2.414 20.640 1.00 80.81 196 PHE A C 1
ATOM 1623 O O . PHE A 1 196 ? -3.391 -2.940 21.483 1.00 80.81 196 PHE A O 1
ATOM 1630 N N . LYS A 1 197 ? -3.887 -1.190 20.149 1.00 82.00 197 LYS A N 1
ATOM 1631 C CA . LYS A 1 197 ? -2.658 -0.416 20.435 1.00 82.00 197 LYS A CA 1
ATOM 1632 C C . LYS A 1 197 ? -2.858 0.973 21.035 1.00 82.00 197 LYS A C 1
ATOM 1634 O O . LYS A 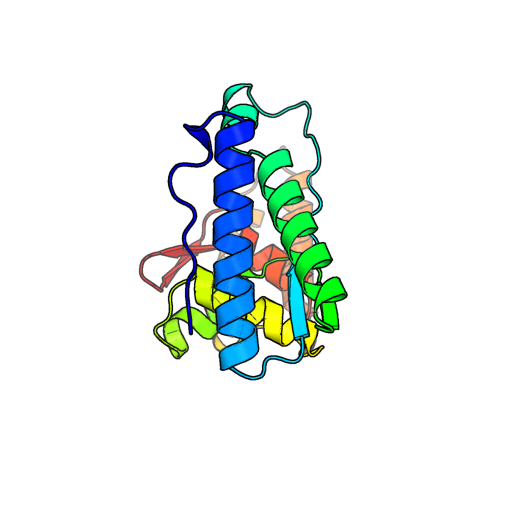1 197 ? -1.881 1.711 21.125 1.00 82.00 197 LYS A O 1
ATOM 1639 N N . ILE A 1 198 ? -4.093 1.354 21.352 1.00 72.19 198 ILE A N 1
ATOM 1640 C CA . ILE A 1 198 ? -4.410 2.651 21.972 1.00 72.19 198 ILE A CA 1
ATOM 1641 C C . ILE A 1 198 ? -5.000 2.449 23.358 1.00 72.19 198 ILE A C 1
ATOM 1643 O O . ILE A 1 198 ? -5.542 1.346 23.589 1.00 72.19 198 ILE A O 1
#

InterPro domains:
  IPR010095 Cas12f1-like, TNB domain [TIGR01766] (13-93)

Organism: Bacillus cereus (NCBI:txid1396)

pLDDT: mean 84.05, std 12.98, range [44.31, 97.81]

Solvent-accessible surface area (backbone atoms only — not comparable to full-atom values): 11784 Å² total; per-residue (Å²): 140,87,87,84,86,83,78,66,59,88,82,44,55,74,66,58,38,52,52,53,45,52,53,50,49,50,54,50,51,52,55,38,60,77,65,70,56,64,62,50,59,43,68,53,76,81,82,74,84,62,90,86,57,57,80,67,56,62,68,74,52,54,62,66,58,52,51,50,46,52,53,50,45,53,54,52,32,58,77,69,71,30,45,79,44,74,35,83,50,80,59,29,54,59,50,5,42,75,66,35,11,72,80,66,74,43,53,46,67,58,16,17,52,51,44,44,46,40,46,61,70,69,50,78,81,56,81,56,69,69,59,51,52,43,45,64,56,55,49,45,49,54,50,52,54,54,54,71,74,53,58,79,92,46,48,71,60,44,52,54,52,54,52,48,52,49,51,68,69,73,60,65,97,63,69,50,70,67,56,57,51,48,48,63,64,43,36,46,79,54,98,92,38,83,42,78,72,118

Secondary structure (DSSP, 8-state):
--------GGGS-HHHHHHHHHHHHHHHHHHHHHTT--EEEEE-------TTS-HHHHHH--HHHHHHHHHHHHHHHHHTT-EEEEE--TTHHHHHIIIIIHHHT--HHHHHHHHHHHHHTT---PPPHHHHHHIIIIIHHHHHHHHHT--GGGHHHHHHHHHHHHHHHS--SS--HHHHHHHHHHEEEETTEEEE--

Sequence (198 aa):
SKIFYLHNLNAFSTNKRATIIGQIVQQIKTWLLENNVGGIVLEDLKFQQSHDTDKYSNRNFHQFTYKKMLNSLIRMSLRNGFSVKTVNPAYTSVIGKLKYSKNFGISVHEAAAFAIARRGLELQEQLPKEIILLLKNQITTKLRILVASMEESKKNTQKVYKKWLQTIQTWKEYHNWKLWSILHKTVYMSNQQFVFKI